Protein AF-A0A958HIM3-F1 (afdb_monomer_lite)

Foldseek 3Di:
DCQFQFFKKKKFFQVVVLVVQQVLCVPPVCNQWPADPVRQKIWGWDRWDWDWDPPVDTFIWIWIWTWMDGHPRPDTDTKIWTWTWWWWFDADPVRDTWIAIATDGTDDMPPPVCVVVCCQQRPCPHSVRVSRRVPTHPPVVVVQVLLCCLPPPPDPRDPLQKDKTKGKADWDWDKDFAWDWDDDPNFTDIDGDDIDIDTAHIIIMITMGTHPGDRAPPPRHDPHHPPPRIDMDGDQVSVQSVQQVVQVPQQQDADPQWHWNGKHWGDDSQAIWIWTWTDHPPDIKTKTWGFGWGFDDDPPIDTDTDIRIDIDD

Sequence (313 aa):
MNTGSSLQLFALDVDLLQGVVNFLHEVLPSFRTIEDPDGAYRLELEPPLVETRDGGNFRMGIHLRGQLFLDANPNAILFDAWVRLRPEVGTDDDGNPVGVLVFDAVEEVIPPIAEPVVAEAFGPDGTVASALDALKLDVFSALTESVHDQLFPGTPFDRDAFSVAFYLGRPASMARPVWQIRLDGDHYVPDLDLDVSYATVPALVASVALAGQEPVPPAAPSIVRPGTGLALMTTAQLFDLRFALEAATIPGTVLQGLTMDSFASSSTDYGFDITGEGHKTGATVSFSGSLVAQFRGGVGGQLIMRSTIDTDV

Radius of gyration: 26.03 Å; chains: 1; bounding box: 70×41×81 Å

Secondary structure (DSSP, 8-state):
---TT-SEEEEEEHHHHHHHHHHHHHH-HHHHEEE-TTSSEEEEEPPPEEEEEESSSEEEEEEEEEEEEETT---PEEEEEEEEEEEEEEE-TTS-EEEEEEEEEEEEEESGGGHHHHHHHHSTTSHHHHHHHT--B--HHHHHHHHHHHHSTTSPP-GGGEEEEEEEEBP-EEEEEEEEEEEETTEEEEEEEEEEEEEPPPEEEEEEEETTS--S-TT-B--PPTTT-EEEEE-HHHHHHHHHHHHTT-TT-EETTEEEEEEEEEEETTEEEEEEEEEETTEEEEEEEEEEEEEE-STT-EEEEEE--EEE-

pLDDT: mean 85.5, std 10.16, range [38.03, 96.56]

Structure (mmCIF, N/CA/C/O backbone):
data_AF-A0A958HIM3-F1
#
_entry.id   AF-A0A958HIM3-F1
#
loop_
_atom_site.group_PDB
_atom_site.id
_atom_site.type_symbol
_atom_site.label_atom_id
_atom_site.label_alt_id
_atom_site.label_comp_id
_atom_site.label_asym_id
_atom_site.label_entity_id
_atom_site.label_seq_id
_atom_site.pdbx_PDB_ins_code
_atom_site.Cartn_x
_atom_site.Cartn_y
_atom_site.Cartn_z
_atom_site.occupancy
_atom_site.B_iso_or_equiv
_atom_site.auth_seq_id
_atom_site.auth_comp_id
_atom_site.auth_asym_id
_atom_site.auth_atom_id
_atom_site.pdbx_PDB_model_num
ATOM 1 N N . MET A 1 1 ? -16.729 -2.212 1.988 1.00 56.22 1 MET A N 1
ATOM 2 C CA . MET A 1 1 ? -15.750 -2.975 1.178 1.00 56.22 1 MET A CA 1
ATOM 3 C C . MET A 1 1 ? -15.442 -4.253 1.942 1.00 56.22 1 MET A C 1
ATOM 5 O O . MET A 1 1 ? -15.305 -4.167 3.152 1.00 56.22 1 MET A O 1
ATOM 9 N N . ASN A 1 2 ? -15.424 -5.415 1.288 1.00 59.12 2 ASN A N 1
ATOM 10 C CA . ASN A 1 2 ? -15.094 -6.679 1.949 1.00 59.12 2 ASN A CA 1
ATOM 11 C C . ASN A 1 2 ? -13.564 -6.802 2.015 1.00 59.12 2 ASN A C 1
ATOM 13 O O . ASN A 1 2 ? -12.931 -6.912 0.968 1.00 59.12 2 ASN A O 1
ATOM 17 N N . THR A 1 3 ? -12.976 -6.734 3.210 1.00 66.12 3 THR A N 1
ATOM 18 C CA . THR A 1 3 ? -11.528 -6.925 3.409 1.00 66.12 3 THR A CA 1
ATOM 19 C C . THR A 1 3 ? -11.122 -8.399 3.338 1.00 66.12 3 THR A C 1
ATOM 21 O O . THR A 1 3 ? -9.938 -8.709 3.386 1.00 66.12 3 THR A O 1
ATOM 24 N N . GLY A 1 4 ? -12.080 -9.320 3.181 1.00 78.12 4 GLY A N 1
ATOM 25 C CA . GLY A 1 4 ? -11.815 -10.753 3.164 1.00 78.12 4 GLY A CA 1
ATOM 26 C C . GLY A 1 4 ? -11.216 -11.200 4.493 1.00 78.12 4 GLY A C 1
ATOM 27 O O . GLY A 1 4 ? -11.746 -10.877 5.554 1.00 78.12 4 GLY A O 1
ATOM 28 N N . SER A 1 5 ? -10.105 -11.931 4.423 1.00 87.00 5 SER A N 1
ATOM 29 C CA . SER A 1 5 ? -9.346 -12.374 5.596 1.00 87.00 5 SER A CA 1
ATOM 30 C C . SER A 1 5 ? -8.270 -11.382 6.048 1.00 87.00 5 SER A C 1
ATOM 32 O O . SER A 1 5 ? -7.625 -11.615 7.068 1.00 87.00 5 SER A O 1
ATOM 34 N N . SER A 1 6 ? -8.073 -10.271 5.330 1.00 91.44 6 SER A N 1
ATOM 35 C CA . SER A 1 6 ? -7.146 -9.225 5.756 1.00 91.44 6 SER A CA 1
ATOM 36 C C . SER A 1 6 ? -7.635 -8.575 7.043 1.00 91.44 6 SER A C 1
ATOM 38 O O . SER A 1 6 ? -8.738 -8.025 7.102 1.00 91.44 6 SER A O 1
ATOM 40 N N . LEU A 1 7 ? -6.775 -8.598 8.054 1.00 92.94 7 LEU A N 1
ATOM 41 C CA . LEU A 1 7 ? -6.998 -7.971 9.346 1.00 92.94 7 LEU A CA 1
ATOM 42 C C . LEU A 1 7 ? -6.622 -6.487 9.328 1.00 92.94 7 LEU A C 1
ATOM 44 O O . LEU A 1 7 ? -7.331 -5.665 9.912 1.00 92.94 7 LEU A O 1
ATOM 48 N N . GLN A 1 8 ? -5.537 -6.149 8.628 1.00 93.69 8 GLN A N 1
ATOM 49 C CA . GLN A 1 8 ? -5.031 -4.787 8.496 1.00 93.69 8 GLN A CA 1
ATOM 50 C C . GLN A 1 8 ? -4.428 -4.570 7.103 1.00 93.69 8 GLN A C 1
ATOM 52 O O . GLN A 1 8 ? -3.774 -5.455 6.553 1.00 93.69 8 GLN A O 1
ATOM 57 N N . LEU A 1 9 ? -4.660 -3.385 6.539 1.00 94.19 9 LEU A N 1
ATOM 58 C CA . LEU A 1 9 ? -4.163 -2.938 5.241 1.00 94.19 9 LEU A CA 1
ATOM 59 C C . LEU A 1 9 ? -3.513 -1.565 5.398 1.00 94.19 9 LEU A C 1
ATOM 61 O O . LEU A 1 9 ? -4.168 -0.626 5.848 1.00 94.19 9 LEU A O 1
ATOM 65 N N . PHE A 1 10 ? -2.268 -1.425 4.966 1.00 95.06 10 PHE A N 1
ATOM 66 C CA . PHE A 1 10 ? -1.614 -0.137 4.769 1.00 95.06 10 PHE A CA 1
ATOM 67 C C . PHE A 1 10 ? -1.422 0.098 3.280 1.00 95.06 10 PHE A C 1
ATOM 69 O O . PHE A 1 10 ? -0.967 -0.793 2.568 1.00 95.06 10 PHE A O 1
ATOM 76 N N . ALA A 1 11 ? -1.759 1.289 2.804 1.00 94.50 11 ALA A N 1
ATOM 77 C CA . ALA A 1 11 ? -1.651 1.620 1.400 1.00 94.50 11 ALA A CA 1
ATOM 78 C C . ALA A 1 11 ? -0.955 2.958 1.174 1.00 94.50 11 ALA A C 1
ATOM 80 O O . ALA A 1 11 ? -1.219 3.936 1.877 1.00 94.50 11 ALA A O 1
ATOM 81 N N . LEU A 1 12 ? -0.112 2.983 0.146 1.00 93.38 12 LEU A N 1
ATOM 82 C CA . LEU A 1 12 ? 0.642 4.134 -0.323 1.00 93.38 12 LEU A CA 1
ATOM 83 C C . LEU A 1 12 ? 0.210 4.468 -1.750 1.00 93.38 12 LEU A C 1
ATOM 85 O O . LEU A 1 12 ? 0.200 3.592 -2.610 1.00 93.38 12 LEU A O 1
ATOM 89 N N . ASP A 1 13 ? -0.130 5.725 -2.001 1.00 92.81 13 ASP A N 1
ATOM 90 C CA . ASP A 1 13 ? -0.412 6.241 -3.338 1.00 92.81 13 ASP A CA 1
ATOM 91 C C . ASP A 1 13 ? 0.781 5.989 -4.271 1.00 92.81 13 ASP A C 1
ATOM 93 O O . ASP A 1 13 ? 1.932 6.257 -3.912 1.00 92.81 13 ASP A O 1
ATOM 97 N N . VAL A 1 14 ? 0.507 5.475 -5.472 1.00 91.50 14 VAL A N 1
ATOM 98 C CA . VAL A 1 14 ? 1.540 5.231 -6.488 1.00 91.50 14 VAL A CA 1
ATOM 99 C C . VAL A 1 14 ? 2.238 6.534 -6.888 1.00 91.50 14 VAL A C 1
ATOM 101 O O . VAL A 1 14 ? 3.433 6.507 -7.179 1.00 91.50 14 VAL A O 1
ATOM 104 N N . ASP A 1 15 ? 1.565 7.683 -6.806 1.00 87.81 15 ASP A N 1
ATOM 105 C CA . ASP A 1 15 ? 2.171 8.983 -7.115 1.00 87.81 15 ASP A CA 1
ATOM 106 C C . ASP A 1 15 ? 3.328 9.335 -6.162 1.00 87.81 15 ASP A C 1
ATOM 108 O O . ASP A 1 15 ? 4.251 10.061 -6.533 1.00 87.81 15 ASP A O 1
ATOM 112 N N . LEU A 1 16 ? 3.349 8.787 -4.940 1.00 86.69 16 LEU A N 1
ATOM 113 C CA . LEU A 1 16 ? 4.487 8.976 -4.034 1.00 86.69 16 LEU A CA 1
ATOM 114 C C . LEU A 1 16 ? 5.735 8.226 -4.516 1.00 86.69 16 LEU A C 1
ATOM 116 O O . LEU A 1 16 ? 6.852 8.694 -4.285 1.00 86.69 16 LEU A O 1
ATOM 120 N N . LEU A 1 17 ? 5.568 7.119 -5.248 1.00 86.25 17 LEU A N 1
ATOM 121 C CA . LEU A 1 17 ? 6.687 6.411 -5.875 1.00 86.25 17 LEU A CA 1
ATOM 122 C C . LEU A 1 17 ? 7.331 7.242 -6.976 1.00 86.25 17 LEU A C 1
ATOM 124 O O . LEU A 1 17 ? 8.544 7.168 -7.140 1.00 86.25 17 LEU A O 1
ATOM 128 N N . GLN A 1 18 ? 6.559 8.064 -7.692 1.00 89.44 18 GLN A N 1
ATOM 129 C CA . GLN A 1 18 ? 7.123 8.981 -8.683 1.00 89.44 18 GLN A CA 1
ATOM 130 C C . GLN A 1 18 ? 8.167 9.904 -8.044 1.00 89.44 18 GLN A C 1
ATOM 132 O O . GLN A 1 18 ? 9.238 10.117 -8.611 1.00 89.44 18 GLN A O 1
ATOM 137 N N . GLY A 1 19 ? 7.879 10.424 -6.845 1.00 86.75 19 GLY A N 1
ATOM 138 C CA . GLY A 1 19 ? 8.819 11.252 -6.090 1.00 86.75 19 GLY A CA 1
ATOM 139 C C . GLY A 1 19 ? 10.102 10.500 -5.728 1.00 86.75 19 GLY A C 1
ATOM 140 O O . GLY A 1 19 ? 11.195 11.043 -5.873 1.00 86.75 19 GLY A O 1
ATOM 141 N N . VAL A 1 20 ? 9.975 9.236 -5.319 1.00 86.56 20 VAL A N 1
ATOM 142 C CA . VAL A 1 20 ? 11.115 8.373 -4.981 1.00 86.56 20 VAL A CA 1
ATOM 143 C C . VAL A 1 20 ? 11.958 8.042 -6.212 1.00 86.56 20 VAL A C 1
ATOM 145 O O . VAL A 1 20 ? 13.175 8.189 -6.167 1.00 86.56 20 VAL A O 1
ATOM 148 N N . VAL A 1 21 ? 11.335 7.642 -7.321 1.00 87.38 21 VAL A N 1
ATOM 149 C CA . VAL A 1 21 ? 12.033 7.322 -8.576 1.00 87.38 21 VAL A CA 1
ATOM 150 C C . VAL A 1 21 ? 12.764 8.548 -9.124 1.00 87.38 21 VAL A C 1
ATOM 152 O O . VAL A 1 21 ? 13.923 8.434 -9.518 1.00 87.38 21 VAL A O 1
ATOM 155 N N . ASN A 1 22 ? 12.138 9.729 -9.074 1.00 88.81 22 ASN A N 1
ATOM 156 C CA . ASN A 1 22 ? 12.790 10.984 -9.453 1.00 88.81 22 ASN A CA 1
ATOM 157 C C . ASN A 1 22 ? 14.003 11.279 -8.569 1.00 88.81 22 ASN A C 1
ATOM 159 O O . ASN A 1 22 ? 15.069 11.605 -9.083 1.00 88.81 22 ASN A O 1
ATOM 163 N N . PHE A 1 23 ? 13.865 11.120 -7.250 1.00 88.25 23 PHE A N 1
ATOM 164 C CA . PHE A 1 23 ? 14.985 11.295 -6.333 1.00 88.25 23 PHE A CA 1
ATOM 165 C C . PHE A 1 23 ? 16.125 10.324 -6.661 1.00 88.25 23 PHE A C 1
ATOM 167 O O . PHE A 1 23 ? 17.257 10.763 -6.836 1.00 88.25 23 PHE A O 1
ATOM 174 N N . LEU A 1 24 ? 15.837 9.027 -6.825 1.00 85.88 24 LEU A N 1
ATOM 175 C CA . LEU A 1 24 ? 16.840 8.024 -7.198 1.00 85.88 24 LEU A CA 1
ATOM 176 C C . LEU A 1 24 ? 17.554 8.393 -8.504 1.00 85.88 24 LEU A C 1
ATOM 178 O O . LEU A 1 24 ? 18.775 8.277 -8.575 1.00 85.88 24 LEU A O 1
ATOM 182 N N . HIS A 1 25 ? 16.825 8.884 -9.510 1.00 88.12 25 HIS A N 1
ATOM 183 C CA . HIS A 1 25 ? 17.411 9.352 -10.772 1.00 88.12 25 HIS A CA 1
ATOM 184 C C . HIS A 1 25 ? 18.353 10.543 -10.558 1.00 88.12 25 HIS A C 1
ATOM 186 O O . HIS A 1 25 ? 19.425 10.610 -11.154 1.00 88.12 25 HIS A O 1
ATOM 192 N N . GLU A 1 26 ? 18.025 11.459 -9.651 1.00 89.44 26 GLU A N 1
ATOM 193 C CA . GLU A 1 26 ? 18.880 12.606 -9.344 1.00 89.44 26 GLU A CA 1
ATOM 194 C C . GLU A 1 26 ? 20.174 12.222 -8.607 1.00 89.44 26 GLU A C 1
ATOM 196 O O . GLU A 1 26 ? 21.250 12.732 -8.957 1.00 89.44 26 GLU A O 1
ATOM 201 N N . VAL A 1 27 ? 20.089 11.342 -7.601 1.00 88.38 27 VAL A N 1
ATOM 202 C CA . VAL A 1 27 ? 21.234 10.984 -6.740 1.00 88.38 27 VAL A CA 1
ATOM 203 C C . VAL A 1 27 ? 22.076 9.812 -7.238 1.00 88.38 27 VAL A C 1
ATOM 205 O O . VAL A 1 27 ? 23.240 9.740 -6.847 1.00 88.38 27 VAL A O 1
ATOM 208 N N . LEU A 1 28 ? 21.559 8.924 -8.095 1.00 85.19 28 LEU A N 1
ATOM 209 C CA . LEU A 1 28 ? 22.300 7.764 -8.607 1.00 85.19 28 LEU A CA 1
ATOM 210 C C . LEU A 1 28 ? 22.738 7.991 -10.063 1.00 85.19 28 LEU A C 1
ATOM 212 O O . LEU A 1 28 ? 21.933 7.830 -10.981 1.00 85.19 28 LEU A O 1
ATOM 216 N N . PRO A 1 29 ? 24.022 8.312 -10.332 1.00 86.19 29 PRO A N 1
ATOM 217 C CA . PRO A 1 29 ? 24.512 8.476 -11.701 1.00 86.19 29 PRO A CA 1
ATOM 218 C C . PRO A 1 29 ? 24.291 7.235 -12.569 1.00 86.19 29 PRO A C 1
ATOM 220 O O . PRO A 1 29 ? 23.938 7.379 -13.734 1.00 86.19 29 PRO A O 1
ATOM 223 N N . SER A 1 30 ? 24.417 6.043 -11.981 1.00 82.75 30 SER A N 1
ATOM 224 C CA . SER A 1 30 ? 24.167 4.755 -12.636 1.00 82.75 30 SER A CA 1
ATOM 225 C C . SER A 1 30 ? 22.712 4.550 -13.057 1.00 82.75 30 SER A C 1
ATOM 227 O O . SER A 1 30 ? 22.441 3.677 -13.871 1.00 82.75 30 SER A O 1
ATOM 229 N N . PHE A 1 31 ? 21.775 5.347 -12.534 1.00 84.50 31 PHE A N 1
ATOM 230 C CA . PHE A 1 31 ? 20.380 5.331 -12.966 1.00 84.50 31 PHE A CA 1
ATOM 231 C C . PHE A 1 31 ? 20.083 6.370 -14.059 1.00 84.50 31 PHE A C 1
ATOM 233 O O . PHE A 1 31 ? 19.063 6.285 -14.731 1.00 84.50 31 PHE A O 1
ATOM 240 N N . ARG A 1 32 ? 20.984 7.337 -14.282 1.00 89.62 32 ARG A N 1
ATOM 241 C CA . ARG A 1 32 ? 20.894 8.297 -15.399 1.00 89.62 32 ARG A CA 1
ATOM 242 C C . ARG A 1 32 ? 21.643 7.825 -16.626 1.00 89.62 32 ARG A C 1
ATOM 244 O O . ARG A 1 32 ? 21.189 8.041 -17.742 1.00 89.62 32 ARG A O 1
ATOM 251 N N . THR A 1 33 ? 22.807 7.231 -16.409 1.00 90.75 33 THR A N 1
ATOM 252 C CA . THR A 1 33 ? 23.689 6.774 -17.471 1.00 90.75 33 THR A CA 1
ATOM 253 C C . THR A 1 33 ? 24.083 5.338 -17.181 1.00 90.75 33 THR A C 1
ATOM 255 O O . THR A 1 33 ? 24.777 5.068 -16.202 1.00 90.75 33 THR A O 1
ATOM 258 N N . ILE A 1 34 ? 23.608 4.426 -18.026 1.00 89.81 34 ILE A N 1
ATOM 259 C CA . ILE A 1 34 ? 23.892 2.995 -17.938 1.00 89.81 34 ILE A CA 1
ATOM 260 C C . ILE A 1 34 ? 24.847 2.674 -19.076 1.00 89.81 34 ILE A C 1
ATOM 262 O O . ILE A 1 34 ? 24.494 2.823 -20.243 1.00 89.81 34 ILE A O 1
ATOM 266 N N . GLU A 1 35 ? 26.063 2.279 -18.729 1.00 88.69 35 GLU A N 1
ATOM 267 C CA . GLU A 1 35 ? 27.093 1.889 -19.686 1.00 88.69 35 GLU A CA 1
ATOM 268 C C . GLU A 1 35 ? 27.329 0.390 -19.576 1.00 88.69 35 GLU A C 1
ATOM 270 O O . GLU A 1 35 ? 27.484 -0.143 -18.475 1.00 88.69 35 GLU A O 1
ATOM 275 N N . ASP A 1 36 ? 27.361 -0.271 -20.727 1.00 86.56 36 ASP A N 1
ATOM 276 C CA . ASP A 1 36 ? 27.832 -1.643 -20.827 1.00 86.56 36 ASP A CA 1
ATOM 277 C C . ASP A 1 36 ? 29.333 -1.707 -20.485 1.00 86.56 36 ASP A C 1
ATOM 279 O O . ASP A 1 36 ? 30.108 -0.908 -21.027 1.00 86.56 36 ASP A O 1
ATOM 283 N N . PRO A 1 37 ? 29.784 -2.642 -19.627 1.00 81.38 37 PRO A N 1
ATOM 284 C CA . PRO A 1 37 ? 31.200 -2.791 -19.296 1.00 81.38 37 PRO A CA 1
ATOM 285 C C . PRO A 1 37 ? 32.106 -3.031 -20.510 1.00 81.38 37 PRO A C 1
ATOM 287 O O . PRO A 1 37 ? 33.261 -2.597 -20.496 1.00 81.38 37 PRO A O 1
ATOM 290 N N . ASP A 1 38 ? 31.593 -3.690 -21.553 1.00 84.12 38 ASP A N 1
ATOM 291 C CA . ASP A 1 38 ? 32.328 -3.974 -22.789 1.00 84.12 38 ASP A CA 1
ATOM 292 C C . ASP A 1 38 ? 32.232 -2.822 -23.815 1.00 84.12 38 ASP A C 1
ATOM 294 O O . ASP A 1 38 ? 32.890 -2.850 -24.861 1.00 84.12 38 ASP A O 1
ATOM 298 N N . GLY A 1 39 ? 31.475 -1.764 -23.499 1.00 83.12 39 GLY A N 1
ATOM 299 C CA . GLY A 1 39 ? 31.292 -0.579 -24.333 1.00 83.12 39 GLY A CA 1
ATOM 300 C C . GLY A 1 39 ? 30.364 -0.788 -25.533 1.00 83.12 39 GLY A C 1
ATOM 301 O O . GLY A 1 39 ? 30.402 0.018 -26.466 1.00 83.12 39 GLY A O 1
ATOM 302 N N . ALA A 1 40 ? 29.546 -1.846 -25.537 1.00 88.00 40 ALA A N 1
ATOM 303 C CA . ALA A 1 40 ? 28.606 -2.141 -26.617 1.00 88.00 40 ALA A CA 1
ATOM 304 C C . ALA A 1 40 ? 27.437 -1.145 -26.672 1.00 88.00 40 ALA A C 1
ATOM 306 O O . ALA A 1 40 ? 26.899 -0.866 -27.748 1.00 88.00 40 ALA A O 1
ATOM 307 N N . TYR A 1 41 ? 27.041 -0.578 -25.531 1.00 91.06 41 TYR A N 1
ATOM 308 C CA . TYR A 1 41 ? 26.009 0.450 -25.482 1.00 91.06 41 TYR A CA 1
ATOM 309 C C . TYR A 1 41 ? 26.194 1.441 -24.334 1.00 91.06 41 TYR A C 1
ATOM 311 O O . TYR A 1 41 ? 26.827 1.165 -23.314 1.00 91.06 41 TYR A O 1
ATOM 319 N N . ARG A 1 42 ? 25.551 2.599 -24.495 1.00 92.19 42 ARG A N 1
ATOM 320 C CA . ARG A 1 42 ? 25.260 3.543 -23.416 1.00 92.19 42 ARG A CA 1
ATOM 321 C C . ARG A 1 42 ? 23.810 3.997 -23.507 1.00 92.19 42 ARG A C 1
ATOM 323 O O . ARG A 1 42 ? 23.372 4.458 -24.560 1.00 92.19 42 ARG A O 1
ATOM 330 N N . LEU A 1 43 ? 23.084 3.905 -22.401 1.00 92.00 43 LEU A N 1
ATOM 331 C CA . LEU A 1 43 ? 21.770 4.511 -22.223 1.00 92.00 43 LEU A CA 1
ATOM 332 C C . LEU A 1 43 ? 21.909 5.788 -21.405 1.00 92.00 43 LEU A C 1
ATOM 334 O O . LEU A 1 43 ? 22.469 5.768 -20.314 1.00 92.00 43 LEU A O 1
ATOM 338 N N . GLU A 1 44 ? 21.348 6.879 -21.904 1.00 93.69 44 GLU A N 1
ATOM 339 C CA . GLU A 1 44 ? 21.137 8.109 -21.147 1.00 93.69 44 GLU A CA 1
ATOM 340 C C . GLU A 1 44 ? 19.636 8.306 -20.944 1.00 93.69 44 GLU A C 1
ATOM 342 O O . GLU A 1 44 ? 18.901 8.530 -21.906 1.00 93.69 44 GLU A O 1
ATOM 347 N N . LEU A 1 45 ? 19.181 8.182 -19.697 1.00 92.19 45 LEU A N 1
ATOM 348 C CA . LEU A 1 45 ? 17.773 8.189 -19.316 1.00 92.19 45 LEU A CA 1
ATOM 349 C C . LEU A 1 45 ? 17.306 9.587 -18.904 1.00 92.19 45 LEU A C 1
ATOM 351 O O . LEU A 1 45 ? 17.912 10.245 -18.053 1.00 92.19 45 LEU A O 1
ATOM 355 N N . GLU A 1 46 ? 16.168 10.006 -19.445 1.00 93.38 46 GLU A N 1
ATOM 356 C CA . GLU A 1 46 ? 15.343 11.066 -18.867 1.00 93.38 46 GLU A CA 1
ATOM 357 C C . GLU A 1 46 ? 14.733 10.600 -17.527 1.00 93.38 46 GLU A C 1
ATOM 359 O O . GLU A 1 46 ? 14.724 9.395 -17.250 1.00 93.38 46 GLU A O 1
ATOM 364 N N . PRO A 1 47 ? 14.223 11.519 -16.680 1.00 90.62 47 PRO A N 1
ATOM 365 C CA . PRO A 1 47 ? 13.521 11.147 -15.455 1.00 90.62 47 PRO A CA 1
ATOM 366 C C . PRO A 1 47 ? 12.394 10.134 -15.734 1.00 90.62 47 PRO A C 1
ATOM 368 O O . PRO A 1 47 ? 11.478 10.452 -16.501 1.00 90.62 47 PRO A O 1
ATOM 371 N N . PRO A 1 48 ? 12.444 8.926 -15.144 1.00 90.25 48 PRO A N 1
ATOM 372 C CA . PRO A 1 48 ? 11.448 7.896 -15.407 1.00 90.25 48 PRO A CA 1
ATOM 373 C C . PRO A 1 48 ? 10.075 8.264 -14.844 1.00 90.25 48 PRO A C 1
ATOM 375 O O . PRO A 1 48 ? 9.982 8.882 -13.783 1.00 90.25 48 PRO A O 1
ATOM 378 N N . LEU A 1 49 ? 9.001 7.833 -15.507 1.00 92.38 49 LEU A N 1
ATOM 379 C CA . LEU A 1 49 ? 7.631 8.064 -15.040 1.00 92.38 49 LEU A CA 1
ATOM 380 C C . LEU A 1 49 ? 7.002 6.769 -14.529 1.00 92.38 49 LEU A C 1
ATOM 382 O O . LEU A 1 49 ? 6.992 5.763 -15.228 1.00 92.38 49 LEU A O 1
ATOM 386 N N . VAL A 1 50 ? 6.460 6.784 -13.317 1.00 91.94 50 VAL A N 1
ATOM 387 C CA . VAL A 1 50 ? 5.672 5.679 -12.775 1.00 91.94 50 VAL A CA 1
ATOM 388 C C . VAL A 1 50 ? 4.255 5.799 -13.318 1.00 91.94 50 VAL A C 1
ATOM 390 O O . VAL A 1 50 ? 3.596 6.822 -13.155 1.00 91.94 50 VAL A O 1
ATOM 393 N N . GLU A 1 51 ? 3.770 4.741 -13.955 1.00 92.69 51 GLU A N 1
ATOM 394 C CA . GLU A 1 51 ? 2.451 4.728 -14.576 1.00 92.69 51 GLU A CA 1
ATOM 395 C C . GLU A 1 51 ? 1.663 3.483 -14.186 1.00 92.69 51 GLU A C 1
ATOM 397 O O . GLU A 1 51 ? 2.217 2.411 -13.925 1.00 92.69 51 GLU A O 1
ATOM 402 N N . THR A 1 52 ? 0.337 3.607 -14.224 1.00 93.19 52 THR A N 1
ATOM 403 C CA . THR A 1 52 ? -0.571 2.461 -14.163 1.00 93.19 52 THR A CA 1
ATOM 404 C C . THR A 1 52 ? -1.336 2.330 -15.472 1.00 93.19 52 THR A C 1
ATOM 406 O O . THR A 1 52 ? -1.727 3.322 -16.085 1.00 93.19 52 THR A O 1
ATOM 409 N N . ARG A 1 53 ? -1.532 1.092 -15.930 1.00 92.62 53 ARG A N 1
ATOM 410 C CA . ARG A 1 53 ? -2.256 0.773 -17.167 1.00 92.62 53 ARG A CA 1
ATOM 411 C C . ARG A 1 53 ? -3.411 -0.174 -16.850 1.00 92.62 53 ARG A C 1
ATOM 413 O O . ARG A 1 53 ? -3.226 -1.197 -16.191 1.00 92.62 53 ARG A O 1
ATOM 420 N N . ASP A 1 54 ? -4.594 0.141 -17.373 1.00 82.81 54 ASP A N 1
ATOM 421 C CA . ASP A 1 54 ? -5.806 -0.676 -17.247 1.00 82.81 54 ASP A CA 1
ATOM 422 C C . ASP A 1 54 ? -6.156 -1.313 -18.602 1.00 82.81 54 ASP A C 1
ATOM 424 O O . ASP A 1 54 ? -6.958 -0.806 -19.380 1.00 82.81 54 ASP A O 1
ATOM 428 N N . GLY A 1 55 ? -5.448 -2.394 -18.944 1.00 61.19 55 GLY A N 1
ATOM 429 C CA . GLY A 1 55 ? -5.597 -3.117 -20.218 1.00 61.19 55 GLY A CA 1
ATOM 430 C C . GLY A 1 55 ? -6.271 -4.480 -20.061 1.00 61.19 55 GLY A C 1
ATOM 431 O O . GLY A 1 55 ? -5.845 -5.437 -20.699 1.00 61.19 55 GLY A O 1
ATOM 432 N N . GLY A 1 56 ? -7.228 -4.609 -19.135 1.00 71.00 56 GLY A N 1
ATOM 433 C CA . GLY A 1 56 ? -7.847 -5.885 -18.734 1.00 71.00 56 GLY A CA 1
ATOM 434 C C . GLY A 1 56 ? -7.180 -6.539 -17.516 1.00 71.00 56 GLY A C 1
ATOM 435 O O . GLY A 1 56 ? -7.846 -7.219 -16.740 1.00 71.00 56 GLY A O 1
ATOM 436 N N . ASN A 1 57 ? -5.897 -6.246 -17.291 1.00 83.19 57 ASN A N 1
ATOM 437 C CA . ASN A 1 57 ? -5.201 -6.461 -16.026 1.00 83.19 57 ASN A CA 1
ATOM 438 C C . ASN A 1 57 ? -4.582 -5.142 -15.569 1.00 83.19 57 ASN A C 1
ATOM 440 O O . ASN A 1 57 ? -3.722 -4.585 -16.261 1.00 83.19 57 ASN A O 1
ATOM 444 N N . PHE A 1 58 ? -5.032 -4.667 -14.407 1.00 90.44 58 PHE A N 1
ATOM 445 C CA . PHE A 1 58 ? -4.467 -3.492 -13.761 1.00 90.44 58 PHE A CA 1
ATOM 446 C C . PHE A 1 58 ? -3.029 -3.789 -13.349 1.00 90.44 58 PHE A C 1
ATOM 448 O O . PHE A 1 58 ? -2.774 -4.762 -12.635 1.00 90.44 58 PHE A O 1
ATOM 455 N N . ARG A 1 59 ? -2.102 -2.979 -13.845 1.00 93.38 59 ARG A N 1
ATOM 456 C CA . ARG A 1 59 ? -0.663 -3.175 -13.679 1.00 93.38 59 ARG A CA 1
ATOM 457 C C . ARG A 1 59 ? 0.041 -1.836 -13.596 1.00 93.38 59 ARG A C 1
ATOM 459 O O . ARG A 1 59 ? -0.490 -0.825 -14.056 1.00 93.38 59 ARG A O 1
ATOM 466 N N . MET A 1 60 ? 1.232 -1.857 -13.024 1.00 93.94 60 MET A N 1
ATOM 467 C CA . MET A 1 60 ? 2.092 -0.692 -12.912 1.00 93.94 60 MET A CA 1
ATOM 468 C C . MET A 1 60 ? 3.412 -0.944 -13.621 1.00 93.94 60 MET A C 1
ATOM 470 O O . MET A 1 60 ? 3.801 -2.090 -13.856 1.00 93.94 60 MET A O 1
ATOM 474 N N . GLY A 1 61 ? 4.098 0.133 -13.946 1.00 92.62 61 GLY A N 1
ATOM 475 C CA . GLY A 1 61 ? 5.402 0.067 -14.566 1.00 92.62 61 GLY A CA 1
ATOM 476 C C . GLY A 1 61 ? 6.088 1.414 -14.560 1.00 92.62 61 GLY A C 1
ATOM 477 O O . GLY A 1 61 ? 5.547 2.404 -14.063 1.00 92.62 61 GLY A O 1
ATOM 478 N N . ILE A 1 62 ? 7.287 1.420 -15.120 1.00 91.44 62 ILE A N 1
ATOM 479 C CA . ILE A 1 62 ? 8.071 2.618 -15.355 1.00 91.44 62 ILE A CA 1
ATOM 480 C C . ILE A 1 62 ? 8.126 2.860 -16.860 1.00 91.44 62 ILE A C 1
ATOM 482 O O . ILE A 1 62 ? 8.527 1.992 -17.638 1.00 91.44 62 ILE A O 1
ATOM 486 N N . HIS A 1 63 ? 7.727 4.060 -17.256 1.00 93.31 63 HIS A N 1
ATOM 487 C CA . HIS A 1 63 ? 7.933 4.612 -18.579 1.00 93.31 63 HIS A CA 1
ATOM 488 C C . HIS A 1 63 ? 9.301 5.287 -18.636 1.00 93.31 63 HIS A C 1
ATOM 490 O O . HIS A 1 63 ? 9.624 6.173 -17.842 1.00 93.31 63 HIS A O 1
ATOM 496 N N . LEU A 1 64 ? 10.106 4.840 -19.585 1.00 90.88 64 LEU A N 1
ATOM 497 C CA . LEU A 1 64 ? 11.486 5.222 -19.793 1.00 90.88 64 LEU A CA 1
ATOM 498 C C . LEU A 1 64 ? 11.618 5.916 -21.132 1.00 90.88 64 LEU A C 1
ATOM 500 O O . LEU A 1 64 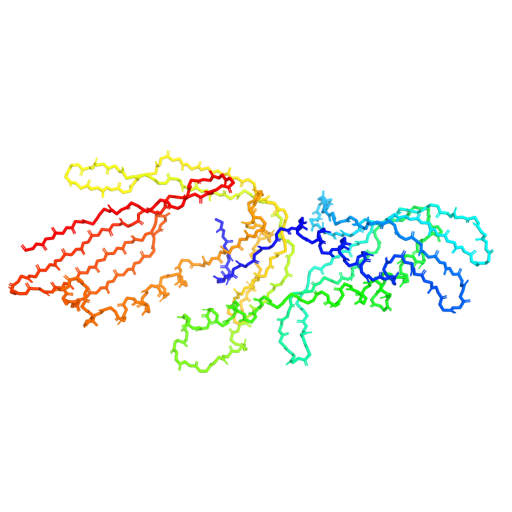? 11.115 5.436 -22.148 1.00 90.88 64 LEU A O 1
ATOM 504 N N . ARG A 1 65 ? 12.348 7.022 -21.134 1.00 94.12 65 ARG A N 1
ATOM 505 C CA . ARG A 1 65 ? 12.711 7.748 -22.343 1.00 94.12 65 ARG A CA 1
ATOM 506 C C . ARG A 1 65 ? 14.163 8.139 -22.268 1.00 94.12 65 ARG A C 1
ATOM 508 O O . ARG A 1 65 ? 14.702 8.324 -21.177 1.00 94.12 65 ARG A O 1
ATOM 515 N N . GLY A 1 66 ? 14.798 8.260 -23.421 1.00 94.75 66 GLY A N 1
ATOM 516 C CA . GLY A 1 66 ? 16.193 8.644 -23.435 1.00 94.75 66 GLY A CA 1
ATOM 517 C C . GLY A 1 66 ? 16.876 8.467 -24.771 1.00 94.75 66 GLY A C 1
ATOM 518 O O . GLY A 1 66 ? 16.251 8.384 -25.831 1.00 94.75 66 GLY A O 1
ATOM 519 N N . GLN A 1 67 ? 18.197 8.425 -24.687 1.00 95.62 67 GLN A N 1
ATOM 520 C CA . GLN A 1 67 ? 19.104 8.279 -25.810 1.00 95.62 67 GLN A CA 1
ATOM 521 C C . GLN A 1 67 ? 19.891 6.982 -25.660 1.00 95.62 67 GLN A C 1
ATOM 523 O O . GLN A 1 67 ? 20.505 6.729 -24.627 1.00 95.62 67 GLN A O 1
ATOM 528 N N . LEU A 1 68 ? 19.873 6.171 -26.710 1.00 94.62 68 LEU A N 1
ATOM 529 C CA . LEU A 1 68 ? 20.680 4.972 -26.858 1.00 94.62 68 LEU A CA 1
ATOM 530 C C . LEU A 1 68 ? 21.847 5.268 -27.800 1.00 94.62 68 LEU A C 1
ATOM 532 O O . LEU A 1 68 ? 21.648 5.681 -28.944 1.00 94.62 68 LEU A O 1
ATOM 536 N N . PHE A 1 69 ? 23.057 4.997 -27.334 1.00 94.50 69 PHE A N 1
ATOM 537 C CA . PHE A 1 69 ? 24.276 4.984 -28.129 1.00 94.50 69 PHE A CA 1
ATOM 538 C C . PHE A 1 69 ? 24.721 3.531 -28.280 1.00 94.50 69 PHE A C 1
ATOM 540 O O . PHE A 1 69 ? 24.757 2.798 -27.294 1.00 94.50 69 PHE A O 1
ATOM 547 N N . LEU A 1 70 ? 25.030 3.118 -29.508 1.00 91.00 70 LEU A N 1
ATOM 548 C CA . LEU A 1 70 ? 25.506 1.770 -29.822 1.00 91.00 70 LEU A CA 1
ATOM 549 C C . LEU A 1 70 ? 26.961 1.845 -30.276 1.00 91.00 70 LEU A C 1
ATOM 551 O O . LEU A 1 70 ? 27.290 2.637 -31.165 1.00 91.00 70 LEU A O 1
ATOM 555 N N . ASP A 1 71 ? 27.812 1.010 -29.691 1.00 86.94 71 ASP A N 1
ATOM 556 C CA . ASP A 1 71 ? 29.254 0.984 -29.924 1.00 86.94 71 ASP A CA 1
ATOM 557 C C . ASP A 1 71 ? 29.887 2.393 -29.802 1.00 86.94 71 ASP A C 1
ATOM 559 O O . ASP A 1 71 ? 29.478 3.243 -29.011 1.00 86.94 71 ASP A O 1
ATOM 563 N N . ALA A 1 72 ? 30.878 2.691 -30.646 1.00 76.94 72 ALA A N 1
ATOM 564 C CA . ALA A 1 72 ? 31.493 4.011 -30.761 1.00 76.94 72 ALA A CA 1
ATOM 565 C C . ALA A 1 72 ? 30.665 5.018 -31.594 1.00 76.94 72 ALA A C 1
ATOM 567 O O . ALA A 1 72 ? 31.206 6.045 -32.019 1.00 76.94 72 ALA A O 1
ATOM 568 N N . ASN A 1 73 ? 29.390 4.737 -31.901 1.00 80.69 73 ASN A N 1
ATOM 569 C CA . ASN A 1 73 ? 28.570 5.633 -32.714 1.00 80.69 73 ASN A CA 1
ATOM 570 C C . ASN A 1 73 ? 28.151 6.869 -31.898 1.00 80.69 73 ASN A C 1
ATOM 572 O O . ASN A 1 73 ? 27.431 6.734 -30.909 1.00 80.69 73 ASN A O 1
ATOM 576 N N . PRO A 1 74 ? 28.526 8.092 -32.320 1.00 79.00 74 PRO A N 1
ATOM 577 C CA . PRO A 1 74 ? 28.145 9.304 -31.601 1.00 79.00 74 PRO A CA 1
ATOM 578 C C . PRO A 1 74 ? 26.673 9.692 -31.807 1.00 79.00 74 PRO A C 1
ATOM 580 O O . PRO A 1 74 ? 26.186 10.599 -31.136 1.00 79.00 74 PRO A O 1
ATOM 583 N N . ASN A 1 75 ? 25.967 9.065 -32.756 1.00 89.94 75 ASN A N 1
ATOM 584 C CA . ASN A 1 75 ? 24.576 9.393 -33.045 1.00 89.94 75 ASN A CA 1
ATOM 585 C C . ASN A 1 75 ? 23.636 8.656 -32.089 1.00 89.94 75 ASN A C 1
ATOM 587 O O . ASN A 1 75 ? 23.481 7.438 -32.181 1.00 89.94 75 ASN A O 1
ATOM 591 N N . ALA A 1 76 ? 22.965 9.424 -31.235 1.00 93.44 76 ALA A N 1
ATOM 592 C CA . ALA A 1 76 ? 21.917 8.931 -30.357 1.00 93.44 76 ALA A CA 1
ATOM 593 C C . ALA A 1 76 ? 20.693 8.434 -31.141 1.00 93.44 76 ALA A C 1
ATOM 595 O O . ALA A 1 76 ? 20.188 9.107 -32.046 1.00 93.44 76 ALA A O 1
ATOM 596 N N . ILE A 1 77 ? 20.170 7.285 -30.727 1.00 94.00 77 ILE A N 1
ATOM 597 C CA . ILE A 1 77 ? 18.846 6.789 -31.091 1.00 94.00 77 ILE A CA 1
ATOM 598 C C . ILE A 1 77 ? 17.910 7.145 -29.940 1.00 94.00 77 ILE A C 1
ATOM 600 O O . ILE A 1 77 ? 18.100 6.675 -28.821 1.00 94.00 77 ILE A O 1
ATOM 604 N N . LEU A 1 78 ? 16.900 7.975 -30.198 1.00 95.56 78 LEU A N 1
ATOM 605 C CA . LEU A 1 78 ? 15.854 8.207 -29.204 1.00 95.56 78 LEU A CA 1
ATOM 606 C C . LEU A 1 78 ? 15.064 6.922 -29.003 1.00 95.56 78 LEU A C 1
ATOM 608 O O . LEU A 1 78 ? 14.669 6.293 -29.988 1.00 95.56 78 LEU A O 1
ATOM 612 N N . PHE A 1 79 ? 14.821 6.568 -27.747 1.00 95.00 79 PHE A N 1
ATOM 613 C CA . PHE A 1 79 ? 13.981 5.433 -27.413 1.00 95.00 79 PHE A CA 1
ATOM 614 C C . PHE A 1 79 ? 12.928 5.788 -26.364 1.00 95.00 79 PHE A C 1
ATOM 616 O O . PHE A 1 79 ? 13.087 6.720 -25.572 1.00 95.00 79 PHE A O 1
ATOM 623 N N . ASP A 1 80 ? 11.850 5.021 -26.395 1.00 95.69 80 ASP A N 1
ATOM 624 C CA . ASP A 1 80 ? 10.718 5.056 -25.487 1.00 95.69 80 ASP A CA 1
ATOM 625 C C . ASP A 1 80 ? 10.393 3.600 -25.127 1.00 95.69 80 ASP A C 1
ATOM 627 O O . ASP A 1 80 ? 10.279 2.751 -26.016 1.00 95.69 80 ASP A O 1
ATOM 631 N N . ALA A 1 81 ? 10.341 3.285 -23.836 1.00 94.19 81 ALA A N 1
ATOM 632 C CA . ALA A 1 81 ? 10.102 1.935 -23.354 1.00 94.19 81 ALA A CA 1
ATOM 633 C C . ALA A 1 81 ? 9.195 1.919 -22.127 1.00 94.19 81 ALA A C 1
ATOM 635 O O . ALA A 1 81 ? 9.314 2.765 -21.244 1.00 94.19 81 ALA A O 1
ATOM 636 N N . TRP A 1 82 ? 8.332 0.913 -22.024 1.00 93.81 82 TRP A N 1
ATOM 637 C CA . TRP A 1 82 ? 7.521 0.676 -20.838 1.00 93.81 82 TRP A CA 1
ATOM 638 C C . TRP A 1 82 ? 7.870 -0.667 -20.210 1.00 93.81 82 TRP A C 1
ATOM 640 O O . TRP A 1 82 ? 7.720 -1.730 -20.823 1.00 93.81 82 TRP A O 1
ATOM 650 N N . VAL A 1 83 ? 8.327 -0.603 -18.964 1.00 91.19 83 VAL A N 1
ATOM 651 C CA . VAL A 1 83 ? 8.771 -1.756 -18.189 1.00 91.19 83 VAL A CA 1
ATOM 652 C C . VAL A 1 83 ? 7.782 -2.014 -17.070 1.00 91.19 83 VAL A C 1
ATOM 654 O O . VAL A 1 83 ? 7.542 -1.158 -16.221 1.00 91.19 83 VAL A O 1
ATOM 657 N N . ARG A 1 84 ? 7.212 -3.214 -17.053 1.00 92.56 84 ARG A N 1
ATOM 658 C CA . ARG A 1 84 ? 6.282 -3.649 -16.023 1.00 92.56 84 ARG A CA 1
ATOM 659 C C . ARG A 1 84 ? 7.011 -3.924 -14.718 1.00 92.56 84 ARG A C 1
ATOM 661 O O . ARG A 1 84 ? 8.003 -4.653 -14.694 1.00 92.56 84 ARG A O 1
ATOM 668 N N . LEU A 1 85 ? 6.432 -3.419 -13.635 1.00 91.25 85 LEU A N 1
ATOM 669 C CA . LEU A 1 85 ? 6.828 -3.742 -12.273 1.00 91.25 85 LEU A CA 1
ATOM 670 C C . LEU A 1 85 ? 5.729 -4.531 -11.571 1.00 91.25 85 LEU A C 1
ATOM 672 O O . LEU A 1 85 ? 4.532 -4.337 -11.817 1.00 91.25 85 LEU A O 1
ATOM 676 N N . ARG A 1 86 ? 6.141 -5.401 -10.655 1.00 91.69 86 ARG A N 1
ATOM 677 C CA . ARG A 1 86 ? 5.237 -6.184 -9.823 1.00 91.69 86 ARG A CA 1
ATOM 678 C C . ARG A 1 86 ? 5.582 -5.983 -8.348 1.00 91.69 86 ARG A C 1
ATOM 680 O O . ARG A 1 86 ? 6.727 -6.192 -7.965 1.00 91.69 86 ARG A O 1
ATOM 687 N N . PRO A 1 87 ? 4.615 -5.577 -7.514 1.00 93.25 87 PRO A N 1
ATOM 688 C CA . PRO A 1 87 ? 4.798 -5.600 -6.072 1.00 93.25 87 PRO A CA 1
ATOM 689 C C . PRO A 1 87 ? 4.914 -7.044 -5.585 1.00 93.25 87 PRO A C 1
ATOM 691 O O . PRO A 1 87 ? 4.128 -7.899 -6.003 1.00 93.25 87 PRO A O 1
ATOM 694 N N . GLU A 1 88 ? 5.876 -7.299 -4.708 1.00 93.56 88 GLU A N 1
ATOM 695 C CA . GLU A 1 88 ? 6.085 -8.595 -4.062 1.00 93.56 88 GLU A CA 1
ATOM 696 C C . GLU A 1 88 ? 6.503 -8.422 -2.598 1.00 93.56 88 GLU A C 1
ATOM 698 O O . GLU A 1 88 ? 6.877 -7.333 -2.155 1.00 93.56 88 GLU A O 1
ATOM 703 N N . VAL A 1 89 ? 6.419 -9.515 -1.838 1.00 94.69 89 VAL A N 1
ATOM 704 C CA . VAL A 1 89 ? 7.027 -9.604 -0.509 1.00 94.69 89 VAL A CA 1
ATOM 705 C C . VAL A 1 89 ? 8.450 -10.125 -0.691 1.00 94.69 89 VAL A C 1
ATOM 707 O O . VAL A 1 89 ? 8.636 -11.270 -1.098 1.00 94.69 89 VAL A O 1
ATOM 710 N N . GLY A 1 90 ? 9.434 -9.277 -0.407 1.00 93.19 90 GLY A N 1
ATOM 711 C CA . GLY A 1 90 ? 10.846 -9.643 -0.331 1.00 93.19 90 GLY A CA 1
ATOM 712 C C . GLY A 1 90 ? 11.291 -9.844 1.117 1.00 93.19 90 GLY A C 1
ATOM 713 O O . GLY A 1 90 ? 10.467 -9.849 2.035 1.00 93.19 90 GLY A O 1
ATOM 714 N N . THR A 1 91 ? 12.601 -9.964 1.327 1.00 91.94 91 THR A N 1
ATOM 715 C CA . THR A 1 91 ? 13.202 -10.015 2.667 1.00 91.94 91 THR A CA 1
ATOM 716 C C . THR A 1 91 ? 14.325 -8.992 2.832 1.00 91.94 91 THR A C 1
ATOM 718 O O . THR A 1 91 ? 15.106 -8.734 1.908 1.00 91.94 91 THR A O 1
ATOM 721 N N . ASP A 1 92 ? 14.418 -8.398 4.018 1.00 90.25 92 ASP A N 1
ATOM 722 C CA . ASP A 1 92 ? 15.600 -7.640 4.427 1.00 90.25 92 ASP A CA 1
ATOM 723 C C . ASP A 1 92 ? 16.779 -8.573 4.781 1.00 90.25 92 ASP A C 1
ATOM 725 O O . ASP A 1 92 ? 16.702 -9.796 4.621 1.00 90.25 92 ASP A O 1
ATOM 729 N N . ASP A 1 93 ? 17.889 -7.983 5.225 1.00 88.19 93 ASP A N 1
ATOM 730 C CA . ASP A 1 93 ? 19.128 -8.707 5.539 1.00 88.19 93 ASP A CA 1
ATOM 731 C C . ASP A 1 93 ? 18.990 -9.607 6.784 1.00 88.19 93 ASP A C 1
ATOM 733 O O . ASP A 1 93 ? 19.743 -10.571 6.939 1.00 88.19 93 ASP A O 1
ATOM 737 N N . ASP A 1 94 ? 17.997 -9.332 7.635 1.00 87.81 94 ASP A N 1
ATOM 738 C CA . ASP A 1 94 ? 17.660 -10.100 8.836 1.00 87.81 94 ASP A CA 1
ATOM 739 C C . ASP A 1 94 ? 16.574 -11.167 8.564 1.00 87.81 94 ASP A C 1
ATOM 741 O O . ASP A 1 94 ? 16.180 -11.920 9.461 1.00 87.81 94 ASP A O 1
ATOM 745 N N . GLY A 1 95 ? 16.087 -11.267 7.320 1.00 88.69 95 GLY A N 1
ATOM 746 C CA . GLY A 1 95 ? 15.040 -12.202 6.907 1.00 88.69 95 GLY A CA 1
ATOM 747 C C . GLY A 1 95 ? 13.614 -11.747 7.242 1.00 88.69 95 GLY A C 1
ATOM 748 O O . GLY A 1 95 ? 12.686 -12.559 7.205 1.00 88.69 95 GLY A O 1
ATOM 749 N N . ASN A 1 96 ? 13.403 -10.475 7.591 1.00 90.38 96 ASN A N 1
ATOM 750 C CA . ASN A 1 96 ? 12.075 -9.908 7.816 1.00 90.38 96 ASN A CA 1
ATOM 751 C C . ASN A 1 96 ? 11.382 -9.571 6.494 1.00 90.38 96 ASN A C 1
ATOM 753 O O . ASN A 1 96 ? 12.039 -9.122 5.553 1.00 90.38 96 ASN A O 1
ATOM 757 N N . PRO A 1 97 ? 10.056 -9.787 6.398 1.00 93.62 97 PRO A N 1
ATOM 758 C CA . PRO A 1 97 ? 9.317 -9.475 5.187 1.00 93.62 97 PRO A CA 1
ATOM 759 C C . PRO A 1 97 ? 9.295 -7.965 4.940 1.00 93.62 97 PRO A C 1
ATOM 761 O O . PRO A 1 97 ? 8.968 -7.182 5.829 1.00 93.62 97 PRO A O 1
ATOM 764 N N . VAL A 1 98 ? 9.555 -7.563 3.700 1.00 94.69 98 VAL A N 1
ATOM 765 C CA . VAL A 1 9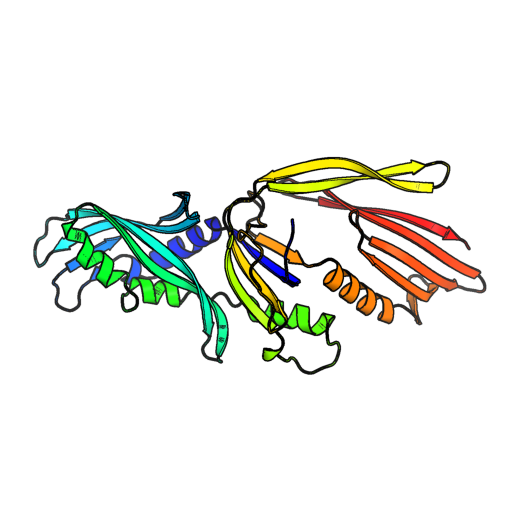8 ? 9.486 -6.167 3.241 1.00 94.69 98 VAL A CA 1
ATOM 766 C C . VAL A 1 98 ? 8.708 -6.079 1.932 1.00 94.69 98 VAL A C 1
ATOM 768 O O . VAL A 1 98 ? 8.646 -7.042 1.168 1.00 94.69 98 VAL A O 1
ATOM 771 N N . GLY A 1 99 ? 8.085 -4.935 1.661 1.00 92.94 99 GLY A N 1
ATOM 772 C CA . GLY A 1 99 ? 7.489 -4.673 0.351 1.00 92.94 99 GLY A CA 1
ATOM 773 C C . GLY A 1 99 ? 8.575 -4.301 -0.655 1.00 92.94 99 GLY A C 1
ATOM 774 O O . GLY A 1 99 ? 9.388 -3.425 -0.366 1.00 92.94 99 GLY A O 1
ATOM 775 N N . VAL A 1 100 ? 8.583 -4.940 -1.824 1.00 92.31 100 VAL A N 1
ATOM 776 C CA . VAL A 1 100 ? 9.528 -4.647 -2.915 1.00 92.31 100 VAL A CA 1
ATOM 777 C C . VAL A 1 100 ? 8.803 -4.480 -4.246 1.00 92.31 100 VAL A C 1
ATOM 779 O O . VAL A 1 100 ? 7.674 -4.949 -4.422 1.00 92.31 100 VAL A O 1
ATOM 782 N N . LEU A 1 101 ? 9.455 -3.803 -5.191 1.00 90.00 101 LEU A N 1
ATOM 783 C CA . LEU A 1 101 ? 9.016 -3.702 -6.580 1.00 90.00 101 LEU A CA 1
ATOM 784 C C . LEU A 1 101 ? 10.000 -4.462 -7.462 1.00 90.00 101 LEU A C 1
ATOM 786 O O . LEU A 1 101 ? 11.131 -4.020 -7.642 1.00 90.00 101 LEU A O 1
ATOM 790 N N . VAL A 1 102 ? 9.559 -5.580 -8.030 1.00 89.06 102 VAL A N 1
ATOM 791 C CA . VAL A 1 102 ? 10.400 -6.404 -8.903 1.00 89.06 102 VAL A CA 1
ATOM 792 C C . VAL A 1 102 ? 10.110 -6.121 -10.370 1.00 89.06 102 VAL A C 1
ATOM 794 O O . VAL A 1 102 ? 8.979 -5.799 -10.753 1.00 89.06 102 VAL A O 1
ATOM 797 N N . PHE A 1 103 ? 11.138 -6.264 -11.203 1.00 89.19 103 PHE A N 1
ATOM 798 C CA . PHE A 1 103 ? 10.974 -6.312 -12.650 1.00 89.19 103 PHE A CA 1
ATOM 799 C C . PHE A 1 103 ? 10.117 -7.525 -13.041 1.00 89.19 103 PHE A C 1
ATOM 801 O O . PHE A 1 103 ? 10.354 -8.636 -12.569 1.00 89.19 103 PHE A O 1
ATOM 808 N N . ASP A 1 104 ? 9.131 -7.313 -13.912 1.00 90.00 104 ASP A N 1
ATOM 809 C CA . ASP A 1 104 ? 8.260 -8.382 -14.416 1.00 90.00 104 ASP A CA 1
ATOM 810 C C . ASP A 1 104 ? 8.532 -8.655 -15.902 1.00 90.00 104 ASP A C 1
ATOM 812 O O . ASP A 1 104 ? 8.869 -9.774 -16.287 1.00 90.00 104 ASP A O 1
ATOM 816 N N . ALA A 1 105 ? 8.417 -7.627 -16.749 1.00 89.62 105 ALA A N 1
ATOM 817 C CA . ALA A 1 105 ? 8.640 -7.742 -18.188 1.00 89.62 105 ALA A CA 1
ATOM 818 C C . ALA A 1 105 ? 8.846 -6.374 -18.851 1.00 89.62 105 ALA A C 1
ATOM 820 O O . ALA A 1 105 ? 8.331 -5.361 -18.381 1.00 89.62 105 ALA A O 1
ATOM 821 N N . VAL A 1 106 ? 9.502 -6.356 -20.010 1.00 91.06 106 VAL A N 1
ATOM 822 C CA . VAL A 1 106 ? 9.428 -5.226 -20.946 1.00 91.06 106 VAL A CA 1
ATOM 823 C C . VAL A 1 106 ? 8.177 -5.417 -21.813 1.00 91.06 106 VAL A C 1
ATOM 825 O O . VAL A 1 106 ? 8.072 -6.430 -22.499 1.00 91.06 106 VAL A O 1
ATOM 828 N N . GLU A 1 107 ? 7.203 -4.499 -21.765 1.00 90.75 107 GLU A N 1
ATOM 829 C CA . GLU A 1 107 ? 5.974 -4.636 -22.579 1.00 90.75 107 GLU A CA 1
ATOM 830 C C . GLU A 1 107 ? 6.073 -3.925 -23.929 1.00 90.75 107 GLU A C 1
ATOM 832 O O . GLU A 1 107 ? 5.440 -4.345 -24.896 1.00 90.75 107 GLU A O 1
ATOM 837 N N . GLU A 1 108 ? 6.816 -2.824 -23.990 1.00 92.50 108 GLU A N 1
ATOM 838 C CA . GLU A 1 108 ? 6.840 -1.941 -25.150 1.00 92.50 108 GLU A CA 1
ATOM 839 C C . GLU A 1 108 ? 8.211 -1.282 -25.261 1.00 92.50 108 GLU A C 1
ATOM 841 O O . GLU A 1 108 ? 8.706 -0.755 -24.267 1.00 92.50 108 GLU A O 1
ATOM 846 N N . VAL A 1 109 ? 8.817 -1.307 -26.453 1.00 95.75 109 VAL A N 1
ATOM 847 C CA . VAL A 1 109 ? 10.053 -0.574 -26.761 1.00 95.75 109 VAL A CA 1
ATOM 848 C C . VAL A 1 109 ? 10.011 -0.058 -28.191 1.00 95.75 109 VAL A C 1
ATOM 850 O O . VAL A 1 109 ? 9.749 -0.802 -29.139 1.00 95.75 109 VAL A O 1
ATOM 853 N N . ILE A 1 110 ? 10.311 1.224 -28.357 1.00 95.00 110 ILE A N 1
ATOM 854 C CA . ILE A 1 110 ? 10.386 1.898 -29.646 1.00 95.00 110 ILE A CA 1
ATOM 855 C C . ILE A 1 110 ? 11.671 2.734 -29.671 1.00 95.00 110 ILE A C 1
ATOM 857 O O . ILE A 1 110 ? 11.833 3.583 -28.803 1.00 95.00 110 ILE A O 1
ATOM 861 N N . PRO A 1 111 ? 12.559 2.578 -30.670 1.00 95.00 111 PRO A N 1
ATOM 862 C CA . PRO A 1 111 ? 12.520 1.578 -31.736 1.00 95.00 111 PRO A CA 1
ATOM 863 C C . PRO A 1 111 ? 12.913 0.168 -31.240 1.00 95.00 111 PRO A C 1
ATOM 865 O O . PRO A 1 111 ? 13.669 0.059 -30.278 1.00 95.00 111 PRO A O 1
ATOM 868 N N . PRO A 1 112 ? 12.516 -0.916 -31.941 1.00 94.50 112 PRO A N 1
ATOM 869 C CA . PRO A 1 112 ? 12.790 -2.300 -31.515 1.00 94.50 112 PRO A CA 1
ATOM 870 C C . PRO A 1 112 ? 14.271 -2.648 -31.307 1.00 94.50 112 PRO A C 1
ATOM 872 O O . PRO A 1 112 ? 14.600 -3.566 -30.569 1.00 94.50 112 PRO A O 1
ATOM 875 N N . ILE A 1 113 ? 15.193 -1.909 -31.933 1.00 90.50 113 ILE A N 1
ATOM 876 C CA . ILE A 1 113 ? 16.637 -2.102 -31.725 1.00 90.50 113 ILE A CA 1
ATOM 877 C C . ILE A 1 113 ? 17.079 -1.808 -30.279 1.00 90.50 113 ILE A C 1
ATOM 879 O O . ILE A 1 113 ? 18.108 -2.320 -29.853 1.00 90.50 113 ILE A O 1
ATOM 883 N N . ALA A 1 114 ? 16.312 -1.015 -29.522 1.00 92.06 114 ALA A N 1
ATOM 884 C CA . ALA A 1 114 ? 16.596 -0.721 -28.119 1.00 92.06 114 ALA A CA 1
ATOM 885 C C . ALA A 1 114 ? 16.124 -1.829 -27.162 1.00 92.06 114 ALA A C 1
ATOM 887 O O . ALA A 1 114 ? 16.558 -1.860 -26.015 1.00 92.06 114 ALA A O 1
ATOM 888 N N . GLU A 1 115 ? 15.268 -2.751 -27.614 1.00 91.69 115 GLU A N 1
ATOM 889 C CA . GLU A 1 115 ? 14.677 -3.802 -26.779 1.00 91.69 115 GL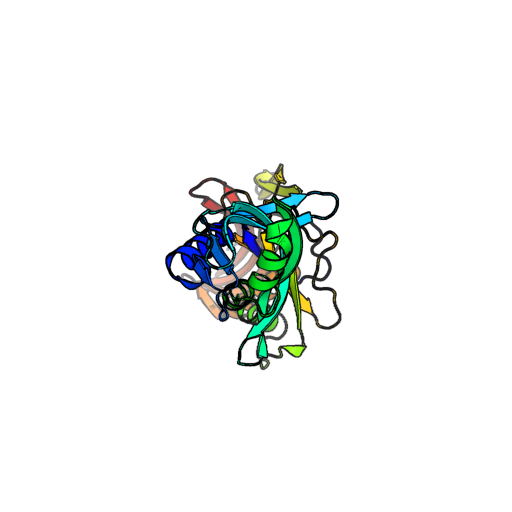U A CA 1
ATOM 890 C C . GLU A 1 115 ? 15.702 -4.679 -26.040 1.00 91.69 115 GLU A C 1
ATOM 892 O O . GLU A 1 115 ? 15.571 -4.790 -24.821 1.00 91.69 115 GLU A O 1
ATOM 897 N N . PRO A 1 116 ? 16.739 -5.256 -26.686 1.00 89.88 116 PRO A N 1
ATOM 898 C CA . PRO A 1 116 ? 17.710 -6.087 -25.972 1.00 89.88 116 PRO A CA 1
ATOM 899 C C . PRO A 1 116 ? 18.479 -5.296 -24.910 1.00 89.88 116 PRO A C 1
ATOM 901 O O . PRO A 1 116 ? 18.713 -5.809 -23.822 1.00 89.88 116 PRO A O 1
ATOM 904 N N . VAL A 1 117 ? 18.801 -4.032 -25.196 1.00 90.38 117 VAL A N 1
ATOM 905 C CA . VAL A 1 117 ? 19.537 -3.158 -24.275 1.00 90.38 117 VAL A CA 1
ATOM 906 C C . VAL A 1 117 ? 18.678 -2.792 -23.062 1.00 90.38 117 VAL A C 1
ATOM 908 O O . VAL A 1 117 ? 19.139 -2.854 -21.926 1.00 90.38 117 VAL A O 1
ATOM 911 N N . VAL A 1 118 ? 17.404 -2.449 -23.280 1.00 87.75 118 VAL A N 1
ATOM 912 C CA . VAL A 1 118 ? 16.455 -2.172 -22.191 1.00 87.75 118 VAL A CA 1
ATOM 913 C C . VAL A 1 118 ? 16.212 -3.430 -21.357 1.00 87.75 118 VAL A C 1
ATOM 915 O O . VAL A 1 118 ? 16.224 -3.355 -20.132 1.00 87.75 118 VAL A O 1
ATOM 918 N N . ALA A 1 119 ? 16.028 -4.589 -21.990 1.00 88.38 119 ALA A N 1
ATOM 919 C CA . ALA A 1 119 ? 15.823 -5.850 -21.282 1.00 88.38 119 ALA A CA 1
ATOM 920 C C . ALA A 1 119 ? 17.030 -6.240 -20.416 1.00 88.38 119 ALA A C 1
ATOM 922 O O . ALA A 1 119 ? 16.844 -6.758 -19.320 1.00 88.38 119 ALA A O 1
ATOM 923 N N . GLU A 1 120 ? 18.250 -5.965 -20.874 1.00 88.56 120 GLU A N 1
ATOM 924 C CA . GLU A 1 120 ? 19.473 -6.204 -20.107 1.00 88.56 120 GLU A CA 1
ATOM 925 C C . GLU A 1 120 ? 19.613 -5.224 -18.932 1.00 88.56 120 GLU A C 1
ATOM 927 O O . GLU A 1 120 ? 19.778 -5.640 -17.788 1.00 88.56 120 GLU A O 1
ATOM 932 N N . ALA A 1 121 ? 19.464 -3.921 -19.185 1.00 83.88 121 ALA A N 1
ATOM 933 C CA . ALA A 1 121 ? 19.626 -2.883 -18.168 1.00 83.88 121 ALA A CA 1
ATOM 934 C C . ALA A 1 121 ? 18.570 -2.944 -17.044 1.00 83.88 121 ALA A C 1
ATOM 936 O O . ALA A 1 121 ? 18.846 -2.542 -15.907 1.00 83.88 121 ALA A O 1
ATOM 937 N N . PHE A 1 122 ? 17.364 -3.427 -17.364 1.00 80.50 122 PHE A N 1
ATOM 938 C CA . PHE A 1 122 ? 16.217 -3.498 -16.452 1.00 80.50 122 PHE A CA 1
ATOM 939 C C . PHE A 1 122 ? 15.866 -4.911 -15.999 1.00 80.50 122 PHE A C 1
ATOM 941 O O . PHE A 1 122 ? 15.047 -5.050 -15.093 1.00 80.50 122 PHE A O 1
ATOM 948 N N . GLY A 1 123 ? 16.458 -5.943 -16.603 1.00 81.81 123 GLY A N 1
ATOM 949 C CA . GLY A 1 123 ? 16.282 -7.321 -16.163 1.00 81.81 123 GLY A CA 1
ATOM 950 C C . GLY A 1 123 ? 16.748 -7.519 -14.715 1.00 81.81 123 GLY A C 1
ATOM 951 O O . GLY A 1 123 ? 17.391 -6.633 -14.158 1.00 81.81 123 GLY A O 1
ATOM 952 N N . PRO A 1 124 ? 16.456 -8.671 -14.088 1.00 80.56 124 PRO A N 1
ATOM 953 C CA . PRO A 1 124 ? 16.723 -8.905 -12.663 1.00 80.56 124 PRO A CA 1
ATOM 954 C C . PRO A 1 124 ? 18.166 -8.620 -12.215 1.00 80.56 124 PRO A C 1
ATOM 956 O O . PRO A 1 124 ? 18.369 -8.103 -11.123 1.00 80.56 124 PRO A O 1
ATOM 959 N N . ASP A 1 125 ? 19.147 -8.897 -13.078 1.00 83.62 125 ASP A N 1
ATOM 960 C CA . ASP A 1 125 ? 20.577 -8.668 -12.815 1.00 83.62 125 ASP A CA 1
ATOM 961 C C . ASP A 1 125 ? 21.076 -7.294 -13.316 1.00 83.62 125 ASP A C 1
ATOM 963 O O . ASP A 1 125 ? 22.264 -6.982 -13.250 1.00 83.62 125 ASP A O 1
ATOM 967 N N . GLY A 1 126 ? 20.174 -6.472 -13.853 1.00 83.12 126 GLY A N 1
ATOM 968 C CA . GLY A 1 126 ? 20.469 -5.172 -14.433 1.00 83.12 126 GLY A CA 1
ATOM 969 C C . GLY A 1 126 ? 20.651 -4.071 -13.386 1.00 83.12 126 GLY A C 1
ATOM 970 O O . GLY A 1 126 ? 20.150 -4.134 -12.256 1.00 83.12 126 GLY A O 1
ATOM 971 N N . THR A 1 127 ? 21.342 -3.003 -13.788 1.00 81.50 127 THR A N 1
ATOM 972 C CA . THR A 1 127 ? 21.630 -1.832 -12.943 1.00 81.50 127 THR A CA 1
ATOM 973 C C . THR A 1 127 ? 20.363 -1.197 -12.373 1.00 81.50 127 THR A C 1
ATOM 975 O O . THR A 1 127 ? 20.356 -0.761 -11.221 1.00 81.50 127 THR A O 1
ATOM 978 N N . VAL A 1 128 ? 19.275 -1.150 -13.150 1.00 77.00 128 VAL A N 1
ATOM 979 C CA . VAL A 1 128 ? 18.032 -0.526 -12.683 1.00 77.00 128 VAL A CA 1
ATOM 980 C C . VAL A 1 128 ? 17.256 -1.425 -11.739 1.00 77.00 128 VAL A C 1
ATOM 982 O O . VAL A 1 128 ? 16.784 -0.938 -10.714 1.00 77.00 128 VAL A O 1
ATOM 985 N N . ALA A 1 129 ? 17.141 -2.719 -12.046 1.00 76.88 129 ALA A N 1
ATOM 986 C CA . ALA A 1 129 ? 16.509 -3.657 -11.127 1.00 76.88 129 ALA A CA 1
ATOM 987 C C . ALA A 1 129 ? 17.225 -3.640 -9.775 1.00 76.88 129 ALA A C 1
ATOM 989 O O . ALA A 1 129 ? 16.565 -3.516 -8.755 1.00 76.88 129 ALA A O 1
ATOM 990 N N . SER A 1 130 ? 18.560 -3.606 -9.772 1.00 80.44 130 SER A N 1
ATOM 991 C CA . SER A 1 130 ? 19.357 -3.460 -8.548 1.00 80.44 130 SER A CA 1
ATOM 992 C C . SER A 1 130 ? 19.069 -2.152 -7.794 1.00 80.44 130 SER A C 1
ATOM 994 O O . SER A 1 130 ? 18.992 -2.139 -6.567 1.00 80.44 130 SER A O 1
ATOM 996 N N . ALA A 1 131 ? 18.890 -1.033 -8.506 1.00 77.88 131 ALA A N 1
ATOM 997 C CA . ALA A 1 131 ? 18.552 0.251 -7.886 1.00 77.88 131 ALA A CA 1
ATOM 998 C C . ALA A 1 131 ? 17.129 0.273 -7.298 1.00 77.88 131 ALA A C 1
ATOM 1000 O O . ALA A 1 131 ? 16.903 0.906 -6.268 1.00 77.88 131 ALA A O 1
ATOM 1001 N N . LEU A 1 132 ? 16.177 -0.411 -7.939 1.00 75.94 132 LEU A N 1
ATOM 1002 C CA . LEU A 1 132 ? 14.803 -0.550 -7.452 1.00 75.94 132 LEU A CA 1
ATOM 1003 C C . LEU A 1 132 ? 14.683 -1.596 -6.337 1.00 75.94 132 LEU A C 1
ATOM 1005 O O . LEU A 1 132 ? 13.886 -1.400 -5.429 1.00 75.94 132 LEU A O 1
ATOM 1009 N N . ASP A 1 133 ? 15.494 -2.654 -6.351 1.00 72.19 133 ASP A N 1
ATOM 1010 C CA . ASP A 1 133 ? 15.552 -3.671 -5.292 1.00 72.19 133 ASP A CA 1
ATOM 1011 C C . ASP A 1 133 ? 16.079 -3.090 -3.969 1.00 72.19 133 ASP A C 1
ATOM 1013 O O . ASP A 1 133 ? 15.668 -3.488 -2.879 1.00 72.19 133 ASP A O 1
ATOM 1017 N N . ALA A 1 134 ? 16.912 -2.045 -4.045 1.00 70.56 134 ALA A N 1
ATOM 1018 C CA . ALA A 1 134 ? 17.289 -1.259 -2.873 1.00 70.56 134 ALA A CA 1
ATOM 1019 C C . ALA A 1 134 ? 16.090 -0.543 -2.214 1.00 70.56 134 ALA A C 1
ATOM 1021 O O . ALA A 1 134 ? 16.173 -0.155 -1.045 1.00 70.56 134 ALA A O 1
ATOM 1022 N N . LEU A 1 135 ? 14.965 -0.372 -2.922 1.00 80.44 135 LEU A N 1
ATOM 1023 C CA . LEU A 1 135 ? 13.735 0.191 -2.373 1.00 80.44 135 LEU A CA 1
ATOM 1024 C C . LEU A 1 135 ? 12.954 -0.869 -1.580 1.00 80.44 135 LEU A C 1
ATOM 1026 O O . LEU A 1 135 ? 11.900 -1.348 -2.000 1.00 80.44 135 LEU A O 1
ATOM 1030 N N . LYS A 1 136 ? 13.462 -1.199 -0.392 1.00 88.88 136 LYS A N 1
ATOM 1031 C CA . LYS A 1 136 ? 12.772 -2.055 0.578 1.00 88.88 136 LYS A CA 1
ATOM 1032 C C . LYS A 1 136 ? 11.840 -1.214 1.452 1.00 88.88 136 LYS A C 1
ATOM 1034 O O . LYS A 1 136 ? 12.279 -0.301 2.151 1.00 88.88 136 LYS A O 1
ATOM 1039 N N . LEU A 1 137 ? 10.546 -1.522 1.426 1.00 88.44 137 LEU A N 1
ATOM 1040 C CA . LEU A 1 137 ? 9.541 -0.897 2.283 1.00 88.44 137 LEU A CA 1
ATOM 1041 C C . LEU A 1 137 ? 9.339 -1.749 3.539 1.00 88.44 137 LEU A C 1
ATOM 1043 O O . LEU A 1 137 ? 8.626 -2.755 3.506 1.00 88.44 137 LEU A O 1
ATOM 1047 N N . ASP A 1 138 ? 9.943 -1.335 4.651 1.00 90.38 138 ASP A N 1
ATOM 1048 C CA . ASP A 1 138 ? 9.746 -1.965 5.963 1.00 90.38 138 ASP A CA 1
ATOM 1049 C C . ASP A 1 138 ? 8.396 -1.553 6.571 1.00 90.38 138 ASP A C 1
ATOM 1051 O O . ASP A 1 138 ? 8.286 -0.680 7.430 1.00 90.38 138 ASP A O 1
ATOM 1055 N N . VAL A 1 139 ? 7.327 -2.138 6.031 1.00 88.31 139 VAL A N 1
ATOM 1056 C CA . VAL A 1 139 ? 5.942 -1.885 6.454 1.00 88.31 139 VAL A CA 1
ATOM 1057 C C . VAL A 1 139 ? 5.359 -3.047 7.252 1.00 88.31 139 VAL A C 1
ATOM 1059 O O . VAL A 1 139 ? 4.458 -2.841 8.061 1.00 88.31 139 VAL A O 1
ATOM 1062 N N . PHE A 1 140 ? 5.847 -4.272 7.046 1.00 94.50 140 PHE A N 1
ATOM 1063 C CA . PHE A 1 140 ? 5.232 -5.463 7.630 1.00 94.50 140 PHE A CA 1
ATOM 1064 C C . PHE A 1 140 ? 5.564 -5.653 9.105 1.00 94.50 140 PHE A C 1
ATOM 1066 O O . PHE A 1 140 ? 4.695 -6.130 9.833 1.00 94.50 140 PHE A O 1
ATOM 1073 N N . SER A 1 141 ? 6.749 -5.244 9.563 1.00 91.19 141 SER A N 1
ATOM 1074 C CA . SER A 1 141 ? 7.154 -5.345 10.971 1.00 91.19 141 SER A CA 1
ATOM 1075 C C . SER A 1 141 ? 6.156 -4.611 11.872 1.00 91.19 141 SER A C 1
ATOM 1077 O O . SER A 1 141 ? 5.463 -5.230 12.674 1.00 91.19 141 SER A O 1
ATOM 1079 N N . ALA A 1 142 ? 5.940 -3.317 11.616 1.00 90.38 142 ALA A N 1
ATOM 1080 C CA . ALA A 1 142 ? 4.992 -2.505 12.379 1.00 90.38 142 ALA A CA 1
ATOM 1081 C C . ALA A 1 142 ? 3.536 -3.004 12.281 1.00 90.38 142 ALA A C 1
ATOM 1083 O O . ALA A 1 142 ? 2.792 -2.943 13.260 1.00 90.38 142 ALA A O 1
ATOM 1084 N N . LEU A 1 143 ? 3.106 -3.495 11.111 1.00 92.75 143 LEU A N 1
ATOM 1085 C CA . LEU A 1 143 ? 1.746 -4.018 10.941 1.00 92.75 143 LEU A CA 1
ATOM 1086 C C . LEU A 1 143 ? 1.544 -5.322 11.718 1.00 92.75 143 LEU A C 1
ATOM 1088 O O . LEU A 1 143 ? 0.569 -5.460 12.449 1.00 92.75 143 LEU A O 1
ATOM 1092 N N . THR A 1 144 ? 2.463 -6.275 11.586 1.00 94.06 144 THR A N 1
ATOM 1093 C CA . THR A 1 144 ? 2.360 -7.576 12.263 1.00 94.06 144 THR A CA 1
ATOM 1094 C C . THR A 1 144 ? 2.500 -7.445 13.774 1.00 94.06 144 THR A C 1
ATOM 1096 O O . THR A 1 144 ? 1.704 -8.047 14.488 1.00 94.06 144 THR A O 1
ATOM 1099 N N . GLU A 1 145 ? 3.411 -6.605 14.271 1.00 92.62 145 GLU A N 1
ATOM 1100 C CA . GLU A 1 145 ? 3.504 -6.268 15.698 1.00 92.62 145 GLU A CA 1
ATOM 1101 C C . GLU A 1 145 ? 2.197 -5.650 16.210 1.00 92.62 145 GLU A C 1
ATOM 1103 O O . GLU A 1 145 ? 1.649 -6.093 17.220 1.00 92.62 145 GLU A O 1
ATOM 1108 N N . SER A 1 146 ? 1.630 -4.688 15.470 1.00 90.62 146 SER A N 1
ATOM 1109 C CA . SER A 1 146 ? 0.364 -4.050 15.843 1.00 90.62 146 SER A CA 1
ATOM 1110 C C . SER A 1 146 ? -0.785 -5.053 15.954 1.00 90.62 146 SER A C 1
ATOM 1112 O O . SER A 1 146 ? -1.565 -4.986 16.907 1.00 90.62 146 SER A O 1
ATOM 1114 N N . VAL A 1 147 ? -0.900 -5.984 15.002 1.00 92.94 147 VAL A N 1
ATOM 1115 C CA . VAL A 1 147 ? -1.918 -7.045 15.028 1.00 92.94 147 VAL A CA 1
ATOM 1116 C C . VAL A 1 147 ? -1.648 -8.033 16.166 1.00 92.94 147 VAL A C 1
ATOM 1118 O O . VAL A 1 147 ? -2.580 -8.422 16.874 1.00 92.94 147 VAL A O 1
ATOM 1121 N N . HIS A 1 148 ? -0.390 -8.423 16.368 1.00 94.25 148 HIS A N 1
ATOM 1122 C CA . HIS A 1 148 ? 0.018 -9.348 17.419 1.00 94.25 148 HIS A CA 1
ATOM 1123 C C . HIS A 1 148 ? -0.343 -8.828 18.809 1.00 94.25 148 HIS A C 1
ATOM 1125 O O . HIS A 1 148 ? -1.010 -9.532 19.562 1.00 94.25 148 HIS A O 1
ATOM 1131 N N . ASP A 1 149 ? 0.016 -7.585 19.124 1.00 91.38 149 ASP A N 1
ATOM 1132 C CA . ASP A 1 149 ? -0.245 -6.984 20.435 1.00 91.38 149 ASP A CA 1
ATOM 1133 C C . ASP A 1 149 ? -1.741 -6.922 20.776 1.00 91.38 149 ASP A C 1
ATOM 1135 O O . ASP A 1 149 ? -2.119 -6.943 21.949 1.00 91.38 149 ASP A O 1
ATOM 1139 N N . GLN A 1 150 ? -2.599 -6.856 19.755 1.00 90.06 150 GLN A N 1
ATOM 1140 C CA . GLN A 1 150 ? -4.054 -6.840 19.911 1.00 90.06 150 GLN A CA 1
ATOM 1141 C C . GLN A 1 150 ? -4.645 -8.245 20.085 1.00 90.06 150 GLN A C 1
ATOM 1143 O O . GLN A 1 150 ? -5.569 -8.422 20.878 1.00 90.06 150 GLN A O 1
ATOM 1148 N N . LEU A 1 151 ? -4.142 -9.243 19.352 1.00 91.69 151 LEU A N 1
ATOM 1149 C CA . LEU A 1 151 ? -4.672 -10.613 19.384 1.00 91.69 151 LEU A CA 1
ATOM 1150 C C . LEU A 1 151 ? -4.080 -11.468 20.509 1.00 91.69 151 LEU A C 1
ATOM 1152 O O . LEU A 1 151 ? -4.777 -12.316 21.069 1.00 91.69 151 LEU A O 1
ATOM 1156 N N . PHE A 1 152 ? -2.808 -11.254 20.834 1.00 91.88 152 PHE A N 1
ATOM 1157 C CA . PHE A 1 152 ? -2.027 -12.067 21.763 1.00 91.88 152 PHE A CA 1
ATOM 1158 C C . PHE A 1 152 ? -1.320 -11.171 22.799 1.00 91.88 152 PHE A C 1
ATOM 1160 O O . PHE A 1 152 ? -0.092 -11.105 22.870 1.00 91.88 152 PHE A O 1
ATOM 1167 N N . PRO A 1 153 ? -2.084 -10.433 23.624 1.00 88.06 153 PRO A N 1
ATOM 1168 C CA . PRO A 1 153 ? -1.510 -9.484 24.568 1.00 88.06 153 PRO A CA 1
ATOM 1169 C C . PRO A 1 153 ? -0.593 -10.187 25.580 1.00 88.06 153 PRO A C 1
ATOM 1171 O O . PRO A 1 153 ? -0.994 -11.128 26.268 1.00 88.06 153 PRO A O 1
ATOM 1174 N N . GLY A 1 154 ? 0.642 -9.694 25.703 1.00 87.19 154 GLY A N 1
ATOM 1175 C CA . GLY A 1 154 ? 1.618 -10.176 26.686 1.00 87.19 154 GLY A CA 1
ATOM 1176 C C . GLY A 1 154 ? 2.358 -11.463 26.306 1.00 87.19 154 GLY A C 1
ATOM 1177 O O . GLY A 1 154 ? 3.130 -11.967 27.125 1.00 87.19 154 GLY A O 1
ATOM 1178 N N . THR A 1 155 ? 2.164 -11.995 25.096 1.00 93.06 155 THR A N 1
ATOM 1179 C CA . THR A 1 155 ? 3.002 -13.079 24.565 1.00 93.06 155 THR A CA 1
ATOM 1180 C C . THR A 1 155 ? 4.211 -12.519 23.810 1.00 93.06 155 THR A C 1
ATOM 1182 O O . THR A 1 155 ? 4.176 -11.376 23.354 1.00 93.06 155 THR A O 1
ATOM 1185 N N . PRO A 1 156 ? 5.313 -13.280 23.673 1.00 94.31 156 PRO A N 1
ATOM 1186 C CA . PRO A 1 156 ? 6.383 -12.919 22.746 1.00 94.31 156 PRO A CA 1
ATOM 1187 C C . PRO A 1 156 ? 5.853 -12.847 21.313 1.00 94.31 156 PRO A C 1
ATOM 1189 O O . PRO A 1 156 ? 5.023 -13.673 20.940 1.00 94.31 156 PRO A O 1
ATOM 1192 N N . PHE A 1 157 ? 6.364 -11.896 20.530 1.00 93.44 157 PHE A N 1
ATOM 1193 C CA . PHE A 1 157 ? 6.000 -11.741 19.125 1.00 93.44 157 PHE A CA 1
ATOM 1194 C C . PHE A 1 157 ? 6.325 -13.008 18.321 1.00 93.44 157 PHE A C 1
ATOM 1196 O O . PHE A 1 157 ? 7.483 -13.425 18.250 1.00 93.44 157 PHE A O 1
ATOM 1203 N N . ASP A 1 158 ? 5.294 -13.595 17.712 1.00 91.12 158 ASP A N 1
ATOM 1204 C CA . ASP A 1 158 ? 5.400 -14.730 16.795 1.00 91.12 158 ASP A CA 1
ATOM 1205 C C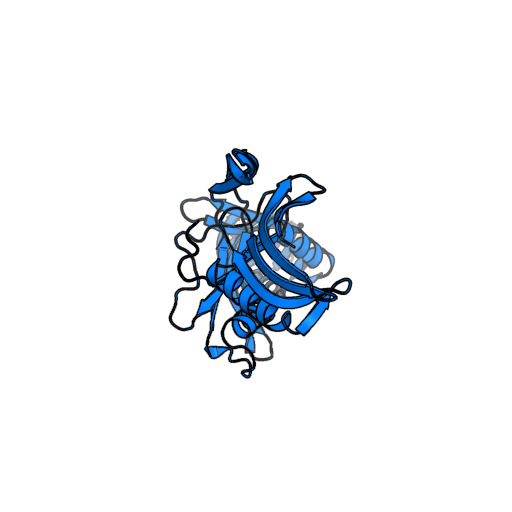 . ASP A 1 158 ? 5.040 -14.297 15.369 1.00 91.12 158 ASP A C 1
ATOM 1207 O O . ASP A 1 158 ? 3.871 -14.152 15.012 1.00 91.12 158 ASP A O 1
ATOM 1211 N N . ARG A 1 159 ? 6.064 -14.087 14.540 1.00 88.38 159 ARG A N 1
ATOM 1212 C CA . ARG A 1 159 ? 5.905 -13.705 13.130 1.00 88.38 159 ARG A CA 1
ATOM 1213 C C . ARG A 1 159 ? 5.223 -14.793 12.302 1.00 88.38 159 ARG A C 1
ATOM 1215 O O . ARG A 1 159 ? 4.477 -14.462 11.383 1.00 88.38 159 ARG A O 1
ATOM 1222 N N . ASP A 1 160 ? 5.454 -16.065 12.624 1.00 91.81 160 ASP A N 1
ATOM 1223 C CA . ASP A 1 160 ? 4.935 -17.194 11.845 1.00 91.81 160 ASP A CA 1
ATOM 1224 C C . ASP A 1 160 ? 3.418 -17.370 12.035 1.00 91.81 160 ASP A C 1
ATOM 1226 O O . ASP A 1 160 ? 2.768 -18.102 11.286 1.00 91.81 160 ASP A O 1
ATOM 1230 N N . ALA A 1 161 ? 2.826 -16.643 12.990 1.00 93.69 161 ALA A N 1
ATOM 1231 C CA . ALA A 1 161 ? 1.383 -16.536 13.167 1.00 93.69 161 ALA A CA 1
ATOM 1232 C C . ALA A 1 161 ? 0.690 -15.707 12.067 1.00 93.69 161 ALA A C 1
ATOM 1234 O O . ALA A 1 161 ? -0.545 -15.709 11.993 1.00 93.69 161 ALA A O 1
ATOM 1235 N N . PHE A 1 162 ? 1.447 -15.019 11.204 1.00 95.31 162 PHE A N 1
ATOM 1236 C CA . PHE A 1 162 ? 0.914 -14.090 10.210 1.00 95.31 162 PHE A CA 1
ATOM 1237 C C . PHE A 1 162 ? 1.240 -14.491 8.772 1.00 95.31 162 PHE A C 1
ATOM 1239 O O . PHE A 1 162 ? 2.301 -15.020 8.453 1.00 95.31 162 PHE A O 1
ATOM 1246 N N . SER A 1 163 ? 0.306 -14.184 7.876 1.00 95.88 163 SER A N 1
ATOM 1247 C CA . SER A 1 163 ? 0.520 -14.170 6.433 1.00 95.88 163 SER A CA 1
ATOM 1248 C C . SER A 1 163 ? 0.481 -12.728 5.945 1.00 95.88 163 SER A C 1
ATOM 1250 O O . SER A 1 163 ? -0.381 -11.951 6.362 1.00 95.88 163 SER A O 1
ATOM 1252 N N . VAL A 1 164 ? 1.408 -12.364 5.062 1.00 96.44 164 VAL A N 1
ATOM 1253 C CA . VAL A 1 164 ? 1.523 -11.005 4.530 1.00 96.44 164 VAL A CA 1
ATOM 1254 C C . VAL A 1 164 ? 1.508 -11.002 3.008 1.00 96.44 164 VAL A C 1
ATOM 1256 O O . VAL A 1 164 ? 1.944 -11.960 2.370 1.00 96.44 164 VAL A O 1
ATOM 1259 N N . ALA A 1 165 ? 1.009 -9.919 2.418 1.00 96.56 165 ALA A N 1
ATOM 1260 C CA . ALA A 1 165 ? 1.076 -9.695 0.978 1.00 96.56 165 ALA A CA 1
ATOM 1261 C C . ALA A 1 165 ? 1.335 -8.231 0.642 1.00 96.56 165 ALA A C 1
ATOM 1263 O O . ALA A 1 165 ? 0.883 -7.328 1.347 1.00 96.56 165 ALA A O 1
ATOM 1264 N N . PHE A 1 166 ? 2.012 -8.021 -0.487 1.00 96.06 166 PHE A N 1
ATOM 1265 C CA . PHE A 1 166 ? 2.219 -6.719 -1.100 1.00 96.06 166 PHE A CA 1
ATOM 1266 C C . PHE A 1 166 ? 1.669 -6.741 -2.524 1.00 96.06 166 PHE A C 1
ATOM 1268 O O . PHE A 1 166 ? 2.066 -7.589 -3.321 1.00 96.06 166 PHE A O 1
ATOM 1275 N N . TYR A 1 167 ? 0.719 -5.862 -2.844 1.00 95.12 167 TYR A N 1
ATOM 1276 C CA . TYR A 1 167 ? 0.037 -5.881 -4.140 1.00 95.12 167 TYR A CA 1
ATOM 1277 C C . TYR A 1 167 ? -0.320 -4.482 -4.646 1.00 95.12 167 TYR A C 1
ATOM 1279 O O . TYR A 1 167 ? -0.363 -3.513 -3.892 1.00 95.12 167 TYR A O 1
ATOM 1287 N N . LEU A 1 168 ? -0.611 -4.381 -5.946 1.00 95.69 168 LEU A N 1
ATOM 1288 C CA . LEU A 1 168 ? -1.124 -3.159 -6.563 1.00 95.69 168 LEU A CA 1
ATOM 1289 C C . LEU A 1 168 ? -2.650 -3.093 -6.409 1.00 95.69 168 LEU A C 1
ATOM 1291 O O . LEU A 1 168 ? -3.390 -3.835 -7.060 1.00 95.69 168 LEU A O 1
ATOM 1295 N N . GLY A 1 169 ? -3.109 -2.183 -5.559 1.00 94.50 169 GLY A N 1
ATOM 1296 C CA . GLY A 1 169 ? -4.507 -1.858 -5.332 1.00 94.50 169 GLY A CA 1
ATOM 1297 C C . GLY A 1 169 ? -5.136 -1.156 -6.535 1.00 94.50 169 GLY A C 1
ATOM 1298 O O . GLY A 1 169 ? -4.679 -0.094 -6.964 1.00 94.50 169 GLY A O 1
ATOM 1299 N N . ARG A 1 170 ? -6.223 -1.728 -7.057 1.00 93.19 170 ARG A N 1
ATOM 1300 C CA . ARG A 1 170 ? -6.998 -1.172 -8.175 1.00 93.19 170 ARG A CA 1
ATOM 1301 C C . ARG A 1 170 ? -7.926 -0.053 -7.694 1.00 93.19 170 ARG A C 1
ATOM 1303 O O . ARG A 1 170 ? -8.561 -0.230 -6.651 1.00 93.19 170 ARG A O 1
ATOM 1310 N N . PRO A 1 171 ? -8.080 1.055 -8.441 1.00 93.00 171 PRO A N 1
ATOM 1311 C CA . PRO A 1 171 ? -9.125 2.037 -8.174 1.00 93.00 171 PRO A CA 1
ATOM 1312 C C . PRO A 1 171 ? -10.486 1.367 -7.980 1.00 93.00 171 PRO A C 1
ATOM 1314 O O . PRO A 1 171 ? -10.927 0.557 -8.796 1.00 93.00 171 PRO A O 1
ATOM 1317 N N . ALA A 1 172 ? -11.145 1.694 -6.877 1.00 90.38 172 ALA A N 1
ATOM 1318 C CA . ALA A 1 172 ? -12.412 1.110 -6.477 1.00 90.38 172 ALA A CA 1
ATOM 1319 C C . ALA A 1 172 ? -13.322 2.181 -5.877 1.00 90.38 172 ALA A C 1
ATOM 1321 O O . ALA A 1 172 ? -12.874 3.213 -5.379 1.00 90.38 172 ALA A O 1
ATOM 1322 N N . SER A 1 173 ? -14.626 1.923 -5.909 1.00 89.38 173 SER A N 1
ATOM 1323 C CA . SER A 1 173 ? -15.594 2.760 -5.211 1.00 89.38 173 SER A CA 1
ATOM 1324 C C . SER A 1 173 ? -15.574 2.431 -3.719 1.00 89.38 173 SER A C 1
ATOM 1326 O O . SER A 1 173 ? -15.779 1.279 -3.327 1.00 89.38 173 SER A O 1
ATOM 1328 N N . MET A 1 174 ? -15.324 3.434 -2.882 1.00 83.75 174 MET A N 1
ATOM 1329 C CA . MET A 1 174 ? -15.353 3.313 -1.431 1.00 83.75 174 MET A CA 1
ATOM 1330 C C . MET A 1 174 ? -16.501 4.141 -0.866 1.00 83.75 174 MET A C 1
ATOM 1332 O O . MET A 1 174 ? -16.496 5.368 -0.966 1.00 83.75 174 MET A O 1
ATOM 1336 N N . ALA A 1 175 ? -17.467 3.450 -0.262 1.00 81.81 175 ALA A N 1
ATOM 1337 C CA . ALA A 1 175 ? -18.555 4.074 0.478 1.00 81.81 175 ALA A CA 1
ATOM 1338 C C . ALA A 1 175 ? -18.032 4.733 1.761 1.00 81.81 175 ALA A C 1
ATOM 1340 O O . ALA A 1 175 ? -17.184 4.179 2.469 1.00 81.81 175 ALA A O 1
ATOM 1341 N N . ARG A 1 176 ? -18.562 5.914 2.057 1.00 77.12 176 ARG A N 1
ATOM 1342 C CA . ARG A 1 176 ? -18.390 6.647 3.303 1.00 77.12 176 ARG A CA 1
ATOM 1343 C C . ARG A 1 176 ? -19.757 7.139 3.755 1.00 77.12 176 ARG A C 1
ATOM 1345 O O . ARG A 1 176 ? -20.203 8.189 3.277 1.00 77.12 176 ARG A O 1
ATOM 1352 N N . PRO A 1 177 ? -20.380 6.435 4.707 1.00 77.62 177 PRO A N 1
ATOM 1353 C CA . PRO A 1 177 ? -21.521 6.995 5.392 1.00 77.62 177 PRO A CA 1
ATOM 1354 C C . PRO A 1 177 ? -21.067 8.223 6.189 1.00 77.62 177 PRO A C 1
ATOM 1356 O O . PRO A 1 177 ? -20.046 8.218 6.881 1.00 77.62 177 PRO A O 1
ATOM 1359 N N . VAL A 1 178 ? -21.819 9.304 6.052 1.00 78.38 178 VAL A N 1
ATOM 1360 C CA . VAL A 1 178 ? -21.699 10.526 6.831 1.00 78.38 178 VAL A CA 1
ATOM 1361 C C . VAL A 1 178 ? -22.825 10.499 7.845 1.00 78.38 178 VAL A C 1
ATOM 1363 O O . VAL A 1 178 ? -23.995 10.656 7.503 1.00 78.38 178 VAL A O 1
ATOM 1366 N N . TRP A 1 179 ? -22.450 10.303 9.101 1.00 79.31 179 TRP A N 1
ATOM 1367 C CA . TRP A 1 179 ? -23.381 10.298 10.217 1.00 79.31 179 TRP A CA 1
ATOM 1368 C C . TRP A 1 179 ? -23.484 11.692 10.835 1.00 79.31 179 TRP A C 1
ATOM 1370 O O . TRP A 1 179 ? -22.503 12.440 10.926 1.00 79.31 179 TRP A O 1
ATOM 1380 N N . GLN A 1 180 ? -24.688 12.042 11.266 1.00 79.38 180 GLN A N 1
ATOM 1381 C CA . GLN A 1 180 ? -24.976 13.199 12.099 1.00 79.38 180 GLN A CA 1
ATOM 1382 C C . GLN A 1 180 ? -25.586 12.736 13.422 1.00 79.38 180 GLN A C 1
ATOM 1384 O O . GLN A 1 180 ? -25.921 11.572 13.593 1.00 79.38 180 GLN A O 1
ATOM 1389 N N . ILE A 1 181 ? -25.708 13.655 14.376 1.00 78.38 181 ILE A N 1
ATOM 1390 C CA . ILE A 1 181 ? -26.443 13.411 15.617 1.00 78.38 181 ILE A CA 1
ATOM 1391 C C . ILE A 1 181 ? -27.748 14.187 15.530 1.00 78.38 181 ILE A C 1
ATOM 1393 O O . ILE A 1 181 ? -27.724 15.406 15.327 1.00 78.38 181 ILE A O 1
ATOM 1397 N N . ARG A 1 182 ? -28.865 13.486 15.711 1.00 81.31 182 ARG A N 1
ATOM 1398 C CA . ARG A 1 182 ? -30.214 14.046 15.774 1.00 81.31 182 ARG A CA 1
ATOM 1399 C C . ARG A 1 182 ? -30.773 13.883 17.187 1.00 81.31 182 ARG A C 1
ATOM 1401 O O . ARG A 1 182 ? -30.410 12.955 17.900 1.00 81.31 182 ARG A O 1
ATOM 1408 N N . LEU A 1 183 ? -31.662 14.789 17.585 1.00 78.56 183 LEU A N 1
ATOM 1409 C CA . LEU A 1 183 ? -32.453 14.637 18.804 1.00 78.56 183 LEU A CA 1
ATOM 1410 C C . LEU A 1 183 ? -33.689 13.767 18.512 1.00 78.56 183 LEU A C 1
ATOM 1412 O O . LEU A 1 183 ? -34.438 14.051 17.569 1.00 78.56 183 LEU A O 1
ATOM 1416 N N . ASP A 1 184 ? -33.898 12.724 19.308 1.00 77.94 184 ASP A N 1
ATOM 1417 C CA . ASP A 1 184 ? -35.087 11.875 19.303 1.00 77.94 184 ASP A CA 1
ATOM 1418 C C . ASP A 1 184 ? -35.694 11.832 20.714 1.00 77.94 184 ASP A C 1
ATOM 1420 O O . ASP A 1 184 ? -35.194 11.160 21.616 1.00 77.94 184 ASP A O 1
ATOM 1424 N N . GLY A 1 185 ? -36.737 12.639 20.934 1.00 82.94 185 GLY A N 1
ATOM 1425 C CA . GLY A 1 185 ? -37.226 12.941 22.281 1.00 82.94 185 GLY A CA 1
ATOM 1426 C C . GLY A 1 185 ? -36.189 13.732 23.084 1.00 82.94 185 GLY A C 1
ATOM 1427 O O . GLY A 1 185 ? -35.769 14.800 22.642 1.00 82.94 185 GLY A O 1
ATOM 1428 N N . ASP A 1 186 ? -35.779 13.192 24.234 1.00 73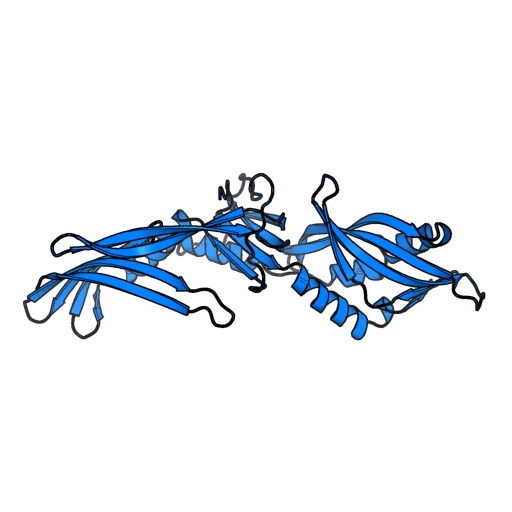.31 186 ASP A N 1
ATOM 1429 C CA . ASP A 1 186 ? -34.733 13.760 25.100 1.00 73.31 186 ASP A CA 1
ATOM 1430 C C . ASP A 1 186 ? -33.349 13.116 24.868 1.00 73.31 186 ASP A C 1
ATOM 1432 O O . ASP A 1 186 ? -32.390 13.463 25.554 1.00 73.31 186 ASP A O 1
ATOM 1436 N N . HIS A 1 187 ? -33.220 12.206 23.893 1.00 68.00 187 HIS A N 1
ATOM 1437 C CA . HIS A 1 187 ? -31.981 11.475 23.620 1.00 68.00 187 HIS A CA 1
ATOM 1438 C C . HIS A 1 187 ? -31.329 11.923 22.311 1.00 68.00 187 HIS A C 1
ATOM 1440 O O . HIS A 1 187 ? -31.997 12.217 21.318 1.00 68.00 187 HIS A O 1
ATOM 1446 N N . TYR A 1 188 ? -29.999 11.945 22.285 1.00 71.81 188 TYR A N 1
ATOM 1447 C CA . TYR A 1 188 ? -29.231 12.194 21.069 1.00 71.81 188 TYR A CA 1
ATOM 1448 C C . TYR A 1 188 ? -28.855 10.869 20.400 1.00 71.81 188 TYR A C 1
ATOM 1450 O O . TYR A 1 188 ? -28.141 10.061 20.990 1.00 71.81 188 TYR A O 1
ATOM 1458 N N . VAL A 1 189 ? -29.288 10.666 19.155 1.00 78.81 189 VAL A N 1
ATOM 1459 C CA . VAL A 1 189 ? -29.065 9.428 18.394 1.00 78.81 189 VAL A CA 1
ATOM 1460 C C . VAL A 1 189 ? -28.289 9.690 17.095 1.00 78.81 189 VAL A C 1
ATOM 1462 O O . VAL A 1 189 ? -28.519 10.715 16.440 1.00 78.81 189 VAL A O 1
ATOM 1465 N N . PRO A 1 190 ? -27.367 8.795 16.696 1.00 79.69 190 PRO A N 1
ATOM 1466 C CA . PRO A 1 190 ? -26.748 8.833 15.375 1.00 79.69 190 PRO A CA 1
ATOM 1467 C C . PRO A 1 190 ? -27.791 8.633 14.268 1.00 79.69 190 PRO A C 1
ATOM 1469 O O . PRO A 1 190 ? -28.654 7.764 14.365 1.00 79.69 190 PRO A O 1
ATOM 1472 N N . ASP A 1 191 ? -27.697 9.424 13.205 1.00 83.38 191 ASP A N 1
ATOM 1473 C CA . ASP A 1 191 ? -28.583 9.375 12.041 1.00 83.38 191 ASP A CA 1
ATOM 1474 C C . ASP A 1 191 ? -27.751 9.462 10.756 1.00 83.38 191 ASP A C 1
ATOM 1476 O O . ASP A 1 191 ? -26.803 10.254 10.675 1.00 83.38 191 ASP A O 1
ATOM 1480 N N . LEU A 1 192 ? -28.060 8.621 9.768 1.00 83.69 192 LEU A N 1
ATOM 1481 C CA . LEU A 1 192 ? -27.330 8.604 8.502 1.00 83.69 192 LEU A CA 1
ATOM 1482 C C . LEU A 1 192 ? -27.807 9.783 7.653 1.00 83.69 192 LEU A C 1
ATOM 1484 O O . LEU A 1 192 ? -28.934 9.789 7.170 1.00 83.69 192 LEU A O 1
ATOM 1488 N N . ASP A 1 193 ? -26.938 10.766 7.446 1.00 82.31 193 ASP A N 1
ATOM 1489 C CA . ASP A 1 193 ? -27.258 11.957 6.657 1.00 82.31 193 ASP A CA 1
ATOM 1490 C C . ASP A 1 193 ? -27.046 11.706 5.161 1.00 82.31 193 ASP A C 1
ATOM 1492 O O . ASP A 1 193 ? -27.912 11.979 4.331 1.00 82.31 193 ASP A O 1
ATOM 1496 N N . LEU A 1 194 ? -25.891 11.140 4.808 1.00 82.75 194 LEU A N 1
ATOM 1497 C CA . LEU A 1 194 ? -25.511 10.916 3.419 1.00 82.75 194 LEU A CA 1
ATOM 1498 C C . LEU A 1 194 ? -24.631 9.675 3.303 1.00 82.75 194 LEU A C 1
ATOM 1500 O O . LEU A 1 194 ? -23.746 9.475 4.126 1.00 82.75 194 LEU A O 1
ATOM 1504 N N . ASP A 1 195 ? -24.806 8.884 2.250 1.00 81.50 195 ASP A N 1
ATOM 1505 C CA . ASP A 1 195 ? -23.831 7.863 1.864 1.00 81.50 195 ASP A CA 1
ATOM 1506 C C . ASP A 1 195 ? -23.120 8.313 0.590 1.00 81.50 195 ASP A C 1
ATOM 1508 O O . ASP A 1 195 ? -23.737 8.485 -0.465 1.00 81.50 195 ASP A O 1
ATOM 1512 N N . VAL A 1 196 ? -21.820 8.583 0.709 1.00 81.38 196 VAL A N 1
ATOM 1513 C CA . VAL A 1 196 ? -21.008 9.086 -0.398 1.00 81.38 196 VAL A CA 1
ATOM 1514 C C . VAL A 1 196 ? -20.026 8.019 -0.810 1.00 81.38 196 VAL A C 1
ATOM 1516 O O . VAL A 1 196 ? -19.199 7.584 -0.017 1.00 81.38 196 VAL A O 1
ATOM 1519 N N . SER A 1 197 ? -20.030 7.663 -2.086 1.00 84.69 197 SER A N 1
ATOM 1520 C CA . SER A 1 197 ? -18.943 6.888 -2.661 1.00 84.69 197 SER A CA 1
ATOM 1521 C C . SER A 1 197 ? -17.895 7.803 -3.284 1.00 84.69 197 SER A C 1
ATOM 1523 O O . SER A 1 197 ? -18.242 8.659 -4.101 1.00 84.69 197 SER A O 1
ATOM 1525 N N . TYR A 1 198 ? -16.619 7.590 -2.976 1.00 82.94 198 TYR A N 1
ATOM 1526 C CA . TYR A 1 198 ? -15.521 8.166 -3.755 1.00 82.94 198 TYR A CA 1
ATOM 1527 C C . TYR A 1 198 ? -14.719 7.074 -4.458 1.00 82.94 198 TYR A C 1
ATOM 1529 O O . TYR A 1 198 ? -14.585 5.962 -3.950 1.00 82.94 198 TYR A O 1
ATOM 1537 N N . ALA A 1 199 ? -14.165 7.405 -5.623 1.00 89.69 199 ALA A N 1
ATOM 1538 C CA . ALA A 1 199 ? -13.180 6.557 -6.277 1.00 89.69 199 ALA A CA 1
ATOM 1539 C C . ALA A 1 199 ? -11.837 6.667 -5.542 1.00 89.69 199 ALA A C 1
ATOM 1541 O O . ALA A 1 199 ? -11.392 7.772 -5.219 1.00 89.69 199 ALA A O 1
ATOM 1542 N N . THR A 1 200 ? -11.213 5.528 -5.259 1.00 92.81 200 THR A N 1
ATOM 1543 C CA . THR A 1 200 ? -9.834 5.462 -4.768 1.00 92.81 200 THR A CA 1
ATOM 1544 C C . THR A 1 200 ? -8.837 5.635 -5.910 1.00 92.81 200 THR A C 1
ATOM 1546 O O . THR A 1 200 ? -9.183 5.479 -7.082 1.00 92.81 200 THR A O 1
ATOM 1549 N N . VAL A 1 201 ? -7.600 5.991 -5.571 1.00 93.25 201 VAL A N 1
ATOM 1550 C CA . VAL A 1 201 ? -6.475 6.078 -6.520 1.00 93.25 201 VAL A CA 1
ATOM 1551 C C . VAL A 1 201 ? -5.680 4.776 -6.533 1.00 93.25 201 VAL A C 1
ATOM 1553 O O . VAL A 1 201 ? -5.781 4.015 -5.573 1.00 93.25 201 VAL A O 1
ATOM 1556 N N . PRO A 1 202 ? -4.890 4.483 -7.576 1.00 94.88 202 PRO A N 1
ATOM 1557 C CA . PRO A 1 202 ? -3.960 3.360 -7.542 1.00 94.88 202 PRO A CA 1
ATOM 1558 C C . PRO A 1 202 ? -3.023 3.441 -6.335 1.00 94.88 202 PRO A C 1
ATOM 1560 O O . PRO A 1 202 ? -2.515 4.512 -6.014 1.00 94.88 202 PRO A O 1
ATOM 1563 N N . ALA A 1 203 ? -2.786 2.317 -5.663 1.00 94.88 203 ALA A N 1
ATOM 1564 C CA . ALA A 1 203 ? -1.941 2.300 -4.473 1.00 94.88 203 ALA A CA 1
ATOM 1565 C C . ALA A 1 203 ? -1.157 0.996 -4.350 1.00 94.88 203 ALA A C 1
ATOM 1567 O O . ALA A 1 203 ? -1.662 -0.060 -4.716 1.00 94.88 203 ALA A O 1
ATOM 1568 N N . LEU A 1 204 ? 0.042 1.045 -3.779 1.00 95.19 204 LEU A N 1
ATOM 1569 C CA . LEU A 1 204 ? 0.701 -0.145 -3.251 1.00 95.19 204 LEU A CA 1
ATOM 1570 C C . LEU A 1 204 ? 0.095 -0.485 -1.898 1.00 95.19 204 LEU A C 1
ATOM 1572 O O . LEU A 1 204 ? 0.036 0.379 -1.028 1.00 95.19 204 LEU A O 1
ATOM 1576 N N . VAL A 1 205 ? -0.354 -1.723 -1.718 1.00 96.12 205 VAL A N 1
ATOM 1577 C CA . VAL A 1 205 ? -1.049 -2.162 -0.508 1.00 96.12 205 VAL A CA 1
ATOM 1578 C C . VAL A 1 205 ? -0.278 -3.294 0.153 1.00 96.12 205 VAL A C 1
ATOM 1580 O O . VAL A 1 205 ? -0.110 -4.368 -0.423 1.00 96.12 205 VAL A O 1
ATOM 1583 N N . ALA A 1 206 ? 0.158 -3.045 1.383 1.00 96.56 206 ALA A N 1
ATOM 1584 C CA . ALA A 1 206 ? 0.645 -4.043 2.316 1.00 96.56 206 ALA A CA 1
ATOM 1585 C C . ALA A 1 206 ? -0.520 -4.549 3.166 1.00 96.56 206 ALA A C 1
ATOM 1587 O O . ALA A 1 206 ? -1.306 -3.766 3.698 1.00 96.56 206 ALA A O 1
ATOM 1588 N N . SER A 1 207 ? -0.640 -5.864 3.284 1.00 96.06 207 SER A N 1
ATOM 1589 C CA . SER A 1 207 ? -1.753 -6.517 3.960 1.00 96.06 207 SER A CA 1
ATOM 1590 C C . SER A 1 207 ? -1.276 -7.606 4.901 1.00 96.06 207 SER A C 1
ATOM 1592 O O . SER A 1 207 ? -0.328 -8.321 4.578 1.00 96.06 207 SER A O 1
ATOM 1594 N N . VAL A 1 208 ? -1.970 -7.743 6.030 1.00 95.62 208 VAL A N 1
ATOM 1595 C CA . VAL A 1 208 ? -1.718 -8.759 7.054 1.00 95.62 208 VAL A CA 1
ATOM 1596 C C . VAL A 1 208 ? -2.986 -9.573 7.302 1.00 95.62 208 VAL A C 1
ATOM 1598 O O . VAL A 1 208 ? -4.071 -9.013 7.477 1.00 95.62 208 VAL A O 1
ATOM 1601 N N . ALA A 1 209 ? -2.837 -10.892 7.359 1.00 95.56 209 ALA A N 1
ATOM 1602 C CA . ALA A 1 209 ? -3.843 -11.857 7.793 1.00 95.56 209 ALA A CA 1
ATOM 1603 C C . ALA A 1 209 ? -3.210 -12.887 8.744 1.00 95.56 209 ALA A C 1
ATOM 1605 O O . ALA A 1 209 ? -1.995 -12.892 8.950 1.00 95.56 209 ALA A O 1
ATOM 1606 N N . LEU A 1 210 ? -4.018 -13.775 9.325 1.00 95.06 210 LEU A N 1
ATOM 1607 C CA . LEU A 1 210 ? -3.485 -14.904 10.095 1.00 95.06 210 LEU A CA 1
ATOM 1608 C C . LEU A 1 210 ? -2.860 -15.955 9.174 1.00 95.06 210 LEU A C 1
ATOM 1610 O O . LEU A 1 210 ? -3.251 -16.104 8.013 1.00 95.06 210 LEU A O 1
ATOM 1614 N N . ALA A 1 211 ? -1.916 -16.725 9.709 1.00 93.94 211 ALA A N 1
ATOM 1615 C CA . ALA A 1 211 ? -1.325 -17.857 9.011 1.00 93.94 211 ALA A CA 1
ATOM 1616 C C . ALA A 1 211 ? -2.407 -18.817 8.478 1.00 93.94 211 ALA A C 1
ATOM 1618 O O . ALA A 1 211 ? -3.375 -19.155 9.163 1.00 93.94 211 ALA A O 1
ATOM 1619 N N . GLY A 1 212 ? -2.243 -19.248 7.226 1.00 92.00 212 GLY A N 1
ATOM 1620 C CA . GLY A 1 212 ? -3.203 -20.108 6.526 1.00 92.00 212 GLY A CA 1
ATOM 1621 C C . GLY A 1 212 ? -4.419 -19.386 5.930 1.00 92.00 212 GLY A C 1
ATOM 1622 O O . GLY A 1 212 ? -5.251 -20.045 5.309 1.00 92.00 212 GLY A O 1
ATOM 1623 N N . GLN A 1 213 ? -4.528 -18.064 6.083 1.00 94.38 213 GLN A N 1
ATOM 1624 C CA . GLN A 1 213 ? -5.549 -17.244 5.428 1.00 94.38 213 GLN A CA 1
ATOM 1625 C C . GLN A 1 213 ? -4.976 -16.483 4.228 1.00 94.38 213 GLN A C 1
ATOM 1627 O O . GLN A 1 213 ? -3.766 -16.306 4.121 1.00 94.38 213 GLN A O 1
ATOM 1632 N N . GLU A 1 214 ? -5.848 -16.030 3.323 1.00 92.88 214 GLU A N 1
ATOM 1633 C CA . GLU A 1 214 ? -5.442 -15.238 2.160 1.00 92.88 214 GLU A CA 1
ATOM 1634 C C . GLU A 1 214 ? -5.349 -13.748 2.539 1.00 92.88 214 GLU A C 1
ATOM 1636 O O . GLU A 1 214 ? -6.377 -13.120 2.806 1.00 92.88 214 GLU A O 1
ATOM 1641 N N . PRO A 1 215 ? -4.145 -13.147 2.552 1.00 92.19 215 PRO A N 1
ATOM 1642 C CA . PRO A 1 215 ? -3.964 -11.742 2.905 1.00 92.19 215 PRO A CA 1
ATOM 1643 C C . PRO A 1 215 ? -4.339 -10.795 1.759 1.00 92.19 215 PRO A C 1
ATOM 1645 O O . PRO A 1 215 ? -4.073 -9.604 1.854 1.00 92.19 215 PRO A O 1
ATOM 1648 N N . VAL A 1 216 ? -4.916 -11.263 0.653 1.00 92.38 216 VAL A N 1
ATOM 1649 C CA . VAL A 1 216 ? -5.304 -10.400 -0.469 1.00 92.38 216 VAL A CA 1
ATOM 1650 C C . VAL A 1 216 ? -6.827 -10.371 -0.577 1.00 92.38 216 VAL A C 1
ATOM 1652 O O . VAL A 1 216 ? -7.442 -11.405 -0.839 1.00 92.38 216 VAL A O 1
ATOM 1655 N N . PRO A 1 217 ? -7.470 -9.202 -0.407 1.00 86.69 217 PRO A N 1
ATOM 1656 C CA . PRO A 1 217 ? -8.904 -9.092 -0.609 1.00 86.69 217 PRO A CA 1
ATOM 1657 C C . PRO A 1 217 ? -9.285 -9.397 -2.069 1.00 86.69 217 PRO A C 1
ATOM 1659 O O . PRO A 1 217 ? -8.526 -9.065 -2.989 1.00 86.69 217 PRO A O 1
ATOM 1662 N N . PRO A 1 218 ? -10.489 -9.941 -2.329 1.00 85.56 218 PRO A N 1
ATOM 1663 C CA . PRO A 1 218 ? -10.961 -10.180 -3.688 1.00 85.56 218 PRO A CA 1
ATOM 1664 C C . PRO A 1 218 ? -10.902 -8.914 -4.551 1.00 85.56 218 PRO A C 1
ATOM 1666 O O . PRO A 1 218 ? -11.310 -7.837 -4.119 1.00 85.56 218 PRO A O 1
ATOM 1669 N N . ALA A 1 219 ? -10.417 -9.063 -5.787 1.00 85.88 219 ALA A N 1
ATOM 1670 C CA . ALA A 1 219 ? -10.176 -7.981 -6.750 1.00 85.88 219 ALA A CA 1
ATOM 1671 C C . ALA A 1 219 ? -9.087 -6.957 -6.365 1.00 85.88 219 ALA A C 1
ATOM 1673 O O . ALA A 1 219 ? -8.860 -6.032 -7.147 1.00 85.88 219 ALA A O 1
ATOM 1674 N N . ALA A 1 220 ? -8.393 -7.146 -5.234 1.00 89.88 220 ALA A N 1
ATOM 1675 C CA . ALA A 1 220 ? -7.262 -6.330 -4.793 1.00 89.88 220 ALA A CA 1
ATOM 1676 C C . ALA A 1 220 ? -7.549 -4.813 -4.877 1.00 89.88 220 ALA A C 1
ATOM 1678 O O . ALA A 1 220 ? -6.906 -4.103 -5.653 1.00 89.88 220 ALA A O 1
ATOM 1679 N N . PRO A 1 221 ? -8.557 -4.295 -4.150 1.00 91.69 221 PRO A N 1
ATOM 1680 C CA . PRO A 1 221 ? -8.931 -2.892 -4.234 1.00 91.69 221 PRO A CA 1
ATOM 1681 C C . PRO A 1 221 ? -7.898 -1.991 -3.551 1.00 91.69 221 PRO A C 1
ATOM 1683 O O . PRO A 1 221 ? -7.306 -2.344 -2.534 1.00 91.69 221 PRO A O 1
ATOM 1686 N N . SER A 1 222 ? -7.735 -0.781 -4.071 1.00 93.25 222 SER A N 1
ATOM 1687 C CA . SER A 1 222 ? -7.073 0.303 -3.353 1.00 93.25 222 SER A CA 1
ATOM 1688 C C . SER A 1 222 ? -7.993 0.885 -2.285 1.00 93.25 222 SER A C 1
ATOM 1690 O O . SER A 1 222 ? -9.215 0.957 -2.462 1.00 93.25 222 SER A O 1
ATOM 1692 N N . ILE A 1 223 ? -7.378 1.375 -1.208 1.00 90.75 223 ILE A N 1
ATOM 1693 C CA . ILE A 1 223 ? -8.040 2.075 -0.105 1.00 90.75 223 ILE A CA 1
ATOM 1694 C C . ILE A 1 223 ? -7.673 3.566 -0.008 1.00 90.75 223 ILE A C 1
ATOM 1696 O O . ILE A 1 223 ? -8.196 4.269 0.859 1.00 90.75 223 ILE A O 1
ATOM 1700 N N . VAL A 1 224 ? -6.790 4.061 -0.882 1.00 91.44 224 VAL A N 1
ATOM 1701 C CA . VAL A 1 224 ? -6.254 5.428 -0.804 1.00 91.44 224 VAL A CA 1
ATOM 1702 C C . VAL A 1 224 ? -7.188 6.410 -1.496 1.00 91.44 224 VAL A C 1
ATOM 1704 O O . VAL A 1 224 ? -7.665 6.177 -2.607 1.00 91.44 224 VAL A O 1
ATOM 1707 N N . ARG A 1 225 ? -7.461 7.536 -0.839 1.00 87.75 225 ARG A N 1
ATOM 1708 C CA . ARG A 1 225 ? -8.276 8.608 -1.409 1.00 87.75 225 ARG A CA 1
ATOM 1709 C C . ARG A 1 225 ? -7.387 9.547 -2.239 1.00 87.75 225 ARG A C 1
ATOM 1711 O O . ARG A 1 225 ? -6.275 9.845 -1.808 1.00 87.75 225 ARG A O 1
ATOM 1718 N N . PRO A 1 226 ? -7.898 10.107 -3.352 1.00 85.12 226 PRO A N 1
ATOM 1719 C CA . PRO A 1 226 ? -7.199 11.173 -4.059 1.00 85.12 226 PRO A CA 1
ATOM 1720 C C . PRO A 1 226 ? -6.747 12.294 -3.111 1.00 85.12 226 PRO A C 1
ATOM 1722 O O . PRO A 1 226 ? -7.561 12.844 -2.360 1.00 85.12 226 PRO A O 1
ATOM 1725 N N . GLY A 1 227 ? -5.454 12.620 -3.151 1.00 81.94 227 GLY A N 1
ATOM 1726 C CA . GLY A 1 227 ? -4.850 13.715 -2.391 1.00 81.94 227 GLY A CA 1
ATOM 1727 C C . GLY A 1 227 ? -4.496 13.416 -0.928 1.00 81.94 227 GLY A C 1
ATOM 1728 O O . GLY A 1 227 ? -4.066 14.339 -0.242 1.00 81.94 227 GLY A O 1
ATOM 1729 N N . THR A 1 228 ? -4.666 12.182 -0.426 1.00 82.69 228 THR A N 1
ATOM 1730 C CA . THR A 1 228 ? -4.227 11.822 0.943 1.00 82.69 228 THR A CA 1
ATOM 1731 C C . THR A 1 228 ? -2.841 11.189 0.994 1.00 82.69 228 THR A C 1
ATOM 1733 O O . THR A 1 228 ? -2.218 11.204 2.052 1.00 82.69 228 THR A O 1
ATOM 1736 N N . GLY A 1 229 ? -2.359 10.620 -0.115 1.00 86.25 229 GLY A N 1
ATOM 1737 C CA . GLY A 1 229 ? -1.043 9.983 -0.225 1.00 86.25 229 GLY A CA 1
ATOM 1738 C C . GLY A 1 229 ? -0.930 8.615 0.459 1.00 86.25 229 GLY A C 1
ATOM 1739 O O . GLY A 1 229 ? -0.275 7.724 -0.061 1.00 86.25 229 GLY A O 1
ATOM 1740 N N . LEU A 1 230 ? -1.584 8.401 1.600 1.00 90.19 230 LEU A N 1
ATOM 1741 C CA . LEU A 1 230 ? -1.597 7.115 2.301 1.00 90.19 230 LEU A CA 1
ATOM 1742 C C . LEU A 1 230 ? -2.960 6.811 2.924 1.00 90.19 230 LEU A C 1
ATOM 1744 O O . LEU A 1 230 ? -3.810 7.699 3.059 1.00 90.19 230 LEU A O 1
ATOM 1748 N N . ALA A 1 231 ? -3.167 5.552 3.305 1.00 90.38 231 ALA A N 1
ATOM 1749 C CA . ALA A 1 231 ? -4.322 5.107 4.075 1.00 90.38 231 ALA A CA 1
ATOM 1750 C C . ALA A 1 231 ? -3.994 3.864 4.916 1.00 90.38 231 ALA A C 1
ATOM 1752 O O . ALA A 1 231 ? -3.251 2.987 4.484 1.00 90.38 231 ALA A O 1
ATOM 1753 N N . LEU A 1 232 ? -4.606 3.772 6.097 1.00 90.69 232 LEU A N 1
ATOM 1754 C CA . LEU A 1 232 ? -4.625 2.572 6.931 1.00 90.69 232 LEU A CA 1
ATOM 1755 C C . LEU A 1 232 ? -6.078 2.123 7.095 1.00 90.69 232 LEU A C 1
ATOM 1757 O O . LEU A 1 232 ? -6.959 2.942 7.368 1.00 90.69 232 LEU A O 1
ATOM 1761 N N . MET A 1 233 ? -6.326 0.830 6.943 1.00 88.50 233 MET A N 1
ATOM 1762 C CA . MET A 1 233 ? -7.614 0.201 7.198 1.00 88.50 233 MET A CA 1
ATOM 1763 C C . MET A 1 233 ? -7.403 -0.997 8.118 1.00 88.50 233 MET A C 1
ATOM 1765 O O . MET A 1 233 ? -6.457 -1.759 7.948 1.00 88.50 233 MET A O 1
ATOM 1769 N N . THR A 1 234 ? -8.285 -1.158 9.095 1.00 88.06 234 THR A N 1
ATOM 1770 C CA . THR A 1 234 ? -8.276 -2.280 10.035 1.00 88.06 234 THR A CA 1
ATOM 1771 C C . THR A 1 234 ? -9.683 -2.846 10.148 1.00 88.06 234 THR A C 1
ATOM 1773 O O . THR A 1 234 ? -10.664 -2.139 9.898 1.00 88.06 234 THR A O 1
ATOM 1776 N N . THR A 1 235 ? -9.788 -4.127 10.478 1.00 87.00 235 THR A N 1
ATOM 1777 C CA . THR A 1 235 ? -11.081 -4.765 10.737 1.00 87.00 235 THR A CA 1
ATOM 1778 C C . THR A 1 235 ? -11.709 -4.225 12.020 1.00 87.00 235 THR A C 1
ATOM 1780 O O . THR A 1 235 ? -11.007 -3.899 12.978 1.00 87.00 235 THR A O 1
ATOM 1783 N N . ALA A 1 236 ? -13.045 -4.176 12.061 1.00 82.12 236 ALA A N 1
ATOM 1784 C CA . ALA A 1 236 ? -13.784 -3.782 13.263 1.00 82.12 236 ALA A CA 1
ATOM 1785 C C . ALA A 1 236 ? -13.400 -4.651 14.470 1.00 82.12 236 ALA A C 1
ATOM 1787 O O . ALA A 1 236 ? -13.172 -4.130 15.551 1.00 82.12 236 ALA A O 1
ATOM 1788 N N . GLN A 1 237 ? -13.196 -5.957 14.256 1.00 85.31 237 GLN A N 1
ATOM 1789 C CA . GLN A 1 237 ? -12.771 -6.879 15.308 1.00 85.31 237 GLN A CA 1
ATOM 1790 C C . GLN A 1 237 ? -11.430 -6.488 15.942 1.00 85.31 237 GLN A C 1
ATOM 1792 O O . GLN A 1 237 ? -11.323 -6.483 17.165 1.00 85.31 237 GLN A O 1
ATOM 1797 N N . LEU A 1 238 ? -10.403 -6.171 15.143 1.00 86.75 238 LEU A N 1
ATOM 1798 C CA . LEU A 1 238 ? -9.131 -5.699 15.700 1.00 86.75 238 LEU A CA 1
ATOM 1799 C C . LEU A 1 238 ? -9.314 -4.381 16.454 1.00 86.75 238 LEU A C 1
ATOM 1801 O O . LEU A 1 238 ? -8.794 -4.214 17.554 1.00 86.75 238 LEU A O 1
ATOM 1805 N N . PHE A 1 239 ? -10.110 -3.471 15.896 1.00 84.06 239 PHE A N 1
ATOM 1806 C CA . PHE A 1 239 ? -10.398 -2.197 16.540 1.00 84.06 239 PHE A CA 1
ATOM 1807 C C . PHE A 1 239 ? -11.116 -2.364 17.893 1.00 84.06 239 PHE A C 1
ATOM 1809 O O . PHE A 1 239 ? -10.743 -1.724 18.875 1.00 84.06 239 PHE A O 1
ATOM 1816 N N . ASP A 1 240 ? -12.082 -3.281 17.979 1.00 84.69 240 ASP A N 1
ATOM 1817 C CA . ASP A 1 240 ? -12.790 -3.635 19.213 1.00 84.69 240 ASP A CA 1
ATOM 1818 C C . ASP A 1 240 ? -11.869 -4.281 20.244 1.00 84.69 240 ASP A C 1
ATOM 1820 O O . ASP A 1 240 ? -11.932 -3.946 21.426 1.00 84.69 240 ASP A O 1
ATOM 1824 N N . LEU A 1 241 ? -10.983 -5.183 19.813 1.00 87.44 241 LEU A N 1
ATOM 1825 C CA . LEU A 1 241 ? -9.985 -5.784 20.696 1.00 87.44 241 LEU A CA 1
ATOM 1826 C C . LEU A 1 241 ? -9.059 -4.720 21.276 1.00 87.44 241 LEU A C 1
ATOM 1828 O O . LEU A 1 241 ? -8.799 -4.723 22.480 1.00 87.44 241 LEU A O 1
ATOM 1832 N N . ARG A 1 242 ? -8.613 -3.769 20.448 1.00 85.00 242 ARG A N 1
ATOM 1833 C CA . ARG A 1 242 ? -7.808 -2.643 20.916 1.00 85.00 242 ARG A CA 1
ATOM 1834 C C . ARG A 1 242 ? -8.550 -1.832 21.977 1.00 85.00 242 ARG A C 1
ATOM 1836 O O . ARG A 1 242 ? -7.965 -1.541 23.020 1.00 85.00 242 ARG A O 1
ATOM 1843 N N . PHE A 1 243 ? -9.824 -1.516 21.754 1.00 83.31 243 PHE A N 1
ATOM 1844 C CA . PHE A 1 243 ? -10.625 -0.817 22.757 1.00 83.31 243 PHE A CA 1
ATOM 1845 C C . PHE A 1 243 ? -10.838 -1.617 24.027 1.00 83.31 243 PHE A C 1
ATOM 1847 O O . PHE A 1 243 ? -10.757 -1.042 25.104 1.00 83.31 243 PHE A O 1
ATOM 1854 N N . ALA A 1 244 ? -11.102 -2.917 23.929 1.00 85.19 244 ALA A N 1
ATOM 1855 C CA . ALA A 1 244 ? -11.286 -3.767 25.097 1.00 85.19 244 ALA A CA 1
ATOM 1856 C C . ALA A 1 244 ? -10.015 -3.803 25.961 1.00 85.19 244 ALA A C 1
ATOM 1858 O O . ALA A 1 244 ? -10.098 -3.715 27.187 1.00 85.19 244 ALA A O 1
ATOM 1859 N N . LEU A 1 245 ? -8.839 -3.868 25.327 1.00 85.56 245 LEU A N 1
ATOM 1860 C CA . LEU A 1 245 ? -7.550 -3.802 26.015 1.00 85.56 245 LEU A CA 1
ATOM 1861 C C . LEU A 1 245 ? -7.337 -2.451 26.705 1.00 85.56 245 LEU A C 1
ATOM 1863 O O . LEU A 1 245 ? -6.935 -2.423 27.866 1.00 85.56 245 LEU A O 1
ATOM 1867 N N . GLU A 1 246 ? -7.634 -1.336 26.033 1.00 84.25 246 GLU A N 1
ATOM 1868 C CA . GLU A 1 246 ? -7.536 0.000 26.638 1.00 84.25 246 GLU A CA 1
ATOM 1869 C C . GLU A 1 246 ? -8.551 0.183 27.778 1.00 84.25 246 GLU A C 1
ATOM 1871 O O . GLU A 1 246 ? -8.187 0.622 28.871 1.00 84.25 246 GLU A O 1
ATOM 1876 N N . ALA A 1 247 ? -9.799 -0.236 27.568 1.00 83.94 247 ALA A N 1
ATOM 1877 C CA . ALA A 1 247 ? -10.881 -0.189 28.544 1.00 83.94 247 ALA A CA 1
ATOM 1878 C C . ALA A 1 247 ? -10.548 -0.954 29.830 1.00 83.94 247 ALA A C 1
ATOM 1880 O O . ALA A 1 247 ? -10.818 -0.460 30.923 1.00 83.94 247 ALA A O 1
ATOM 1881 N N . ALA A 1 248 ? -9.891 -2.112 29.721 1.00 84.81 248 ALA A N 1
ATOM 1882 C CA . ALA A 1 248 ? -9.482 -2.916 30.870 1.00 84.81 248 ALA A CA 1
ATOM 1883 C C . ALA A 1 248 ? -8.476 -2.204 31.796 1.00 84.81 248 ALA A C 1
ATOM 1885 O O . ALA A 1 248 ? -8.334 -2.594 32.955 1.00 84.81 248 ALA A O 1
ATOM 1886 N N . THR A 1 249 ? -7.794 -1.156 31.318 1.00 85.81 249 THR A N 1
ATOM 1887 C CA . THR A 1 249 ? -6.833 -0.378 32.122 1.00 85.81 249 THR A CA 1
ATOM 1888 C C . THR A 1 249 ? -7.460 0.798 32.878 1.00 85.81 249 THR A C 1
ATOM 1890 O O . THR A 1 249 ? -6.798 1.404 33.719 1.00 85.81 249 THR A O 1
ATOM 1893 N N . ILE A 1 250 ? -8.722 1.133 32.591 1.00 84.94 250 ILE A N 1
ATOM 1894 C CA . ILE A 1 250 ? -9.400 2.324 33.122 1.00 84.94 250 ILE A CA 1
ATOM 1895 C C . ILE A 1 250 ? -9.975 2.123 34.536 1.00 84.94 250 ILE A C 1
ATOM 1897 O O . ILE A 1 250 ? -9.870 3.061 35.333 1.00 84.94 250 ILE A O 1
ATOM 1901 N N . PRO A 1 251 ? -10.555 0.967 34.917 1.00 86.19 251 PRO A N 1
ATOM 1902 C CA . PRO A 1 251 ? -11.001 0.746 36.291 1.00 86.19 251 PRO A CA 1
ATOM 1903 C C . PRO A 1 251 ? -9.888 0.990 37.322 1.00 86.19 251 PRO A C 1
ATOM 1905 O O . PRO A 1 251 ? -8.744 0.572 37.151 1.00 86.19 251 PRO A O 1
ATOM 1908 N N . GLY A 1 252 ? -10.220 1.691 38.405 1.00 83.56 252 GLY A N 1
ATOM 1909 C CA . GLY A 1 252 ? -9.293 2.119 39.453 1.00 83.56 252 GLY A CA 1
ATOM 1910 C C . GLY A 1 252 ? -8.523 3.409 39.147 1.00 83.56 252 GLY A C 1
ATOM 1911 O O . GLY A 1 252 ? -7.834 3.926 40.030 1.00 83.56 252 GLY A O 1
ATOM 1912 N N . THR A 1 253 ? -8.640 3.966 37.937 1.00 88.56 253 THR A N 1
ATOM 1913 C CA . THR A 1 253 ? -8.049 5.271 37.607 1.00 88.56 253 THR A CA 1
ATOM 1914 C C . THR A 1 253 ? -8.914 6.418 38.130 1.00 88.56 253 THR A C 1
ATOM 1916 O O . THR A 1 253 ? -10.138 6.315 38.216 1.00 88.56 253 THR A O 1
ATOM 1919 N N . VAL A 1 254 ? -8.275 7.533 38.499 1.00 84.19 254 VAL A N 1
ATOM 1920 C CA . VAL A 1 254 ? -8.970 8.740 38.966 1.00 84.19 254 VAL A CA 1
ATOM 1921 C C . VAL A 1 254 ? -8.950 9.791 37.862 1.00 84.19 254 VAL A C 1
ATOM 1923 O O . VAL A 1 254 ? -7.903 10.365 37.558 1.00 84.19 254 VAL A O 1
ATOM 1926 N N . LEU A 1 255 ? -10.117 10.088 37.294 1.00 79.31 255 LEU A N 1
ATOM 1927 C CA . LEU A 1 255 ? -10.306 11.075 36.233 1.00 79.31 255 LEU A CA 1
ATOM 1928 C C . LEU A 1 255 ? -11.104 12.257 36.782 1.00 79.31 255 LEU A C 1
ATOM 1930 O O . LEU A 1 255 ? -12.256 12.121 37.175 1.00 79.31 255 LEU A O 1
ATOM 1934 N N . GLN A 1 256 ? -10.477 13.436 36.871 1.00 77.50 256 GLN A N 1
ATOM 1935 C CA . GLN A 1 256 ? -11.112 14.658 37.405 1.00 77.50 256 GLN A CA 1
ATOM 1936 C C . GLN A 1 256 ? -11.783 14.466 38.793 1.00 77.50 256 GLN A C 1
ATOM 1938 O O . GLN A 1 256 ? -12.764 15.123 39.167 1.00 77.50 256 GLN A O 1
ATOM 1943 N N . GLY A 1 257 ? -11.218 13.564 39.602 1.00 78.81 257 GLY A N 1
ATOM 1944 C CA . GLY A 1 257 ? -11.700 13.219 40.939 1.00 78.81 257 GLY A CA 1
ATOM 1945 C C . GLY A 1 257 ? -12.849 12.207 40.979 1.00 78.81 257 GLY A C 1
ATOM 1946 O O . GLY A 1 257 ? -13.357 11.975 42.069 1.00 78.81 257 GLY A O 1
ATOM 1947 N N . LEU A 1 258 ? -13.265 11.647 39.840 1.00 83.25 258 LEU A N 1
ATOM 1948 C CA . LEU A 1 258 ? -14.103 10.451 39.752 1.00 83.25 258 LEU A CA 1
ATOM 1949 C C . LEU A 1 258 ? -13.184 9.227 39.727 1.00 83.25 258 LEU A C 1
ATOM 1951 O O . LEU A 1 258 ? -12.304 9.150 38.870 1.00 83.25 258 LEU A O 1
ATOM 1955 N N . THR A 1 259 ? -13.356 8.299 40.662 1.00 89.88 259 THR A N 1
ATOM 1956 C CA . THR A 1 259 ? -12.684 6.997 40.589 1.00 89.88 259 THR A CA 1
ATOM 1957 C C . THR A 1 259 ? -13.509 6.102 39.679 1.00 89.88 259 THR A C 1
ATOM 1959 O O . THR A 1 259 ? -14.682 5.880 39.956 1.00 89.88 259 THR A O 1
ATOM 1962 N N . MET A 1 260 ? -12.914 5.617 38.595 1.00 89.88 260 MET A N 1
ATOM 1963 C CA . MET A 1 260 ? -13.583 4.739 37.639 1.00 89.88 260 MET A CA 1
ATOM 1964 C C . MET A 1 260 ? -13.762 3.340 38.235 1.00 89.88 260 MET A C 1
ATOM 1966 O O . MET A 1 260 ? -12.778 2.713 38.618 1.00 89.88 260 MET A O 1
ATOM 1970 N N . ASP A 1 261 ? -14.990 2.835 38.279 1.00 88.12 261 ASP A N 1
ATOM 1971 C CA . ASP A 1 261 ? -15.310 1.477 38.737 1.00 88.12 261 ASP A CA 1
ATOM 1972 C C . ASP A 1 261 ? -15.419 0.509 37.556 1.00 88.12 261 ASP A C 1
ATOM 1974 O O . ASP A 1 261 ? -14.948 -0.628 37.623 1.00 88.12 261 ASP A O 1
ATOM 1978 N N . SER A 1 262 ? -15.990 0.974 36.443 1.00 88.62 262 SER A N 1
ATOM 1979 C CA . SER A 1 262 ? -16.074 0.222 35.195 1.00 88.62 262 SER A CA 1
ATOM 1980 C C . SER A 1 262 ? -15.984 1.137 33.976 1.00 88.62 262 SER A C 1
ATOM 1982 O O . SER A 1 262 ? -16.351 2.312 34.017 1.00 88.62 262 SER A O 1
ATOM 1984 N N . PHE A 1 263 ? -15.475 0.592 32.876 1.00 88.81 263 PHE A N 1
ATOM 1985 C CA . PHE A 1 263 ? -15.463 1.248 31.577 1.00 88.81 263 PHE A CA 1
ATOM 1986 C C . PHE A 1 263 ? -15.490 0.183 30.485 1.00 88.81 263 PHE A C 1
ATOM 1988 O O . PHE A 1 263 ? -14.755 -0.803 30.553 1.00 88.81 263 PHE A O 1
ATOM 1995 N N . ALA A 1 264 ? -16.324 0.390 29.478 1.00 86.38 264 ALA A N 1
ATOM 1996 C CA . ALA A 1 264 ? -16.397 -0.424 28.280 1.00 86.38 264 ALA A CA 1
ATOM 1997 C C . ALA A 1 264 ? -16.581 0.479 27.058 1.00 86.38 264 ALA A C 1
ATOM 1999 O O . ALA A 1 264 ? -17.216 1.533 27.135 1.00 86.38 264 ALA A O 1
ATOM 2000 N N . SER A 1 265 ? -16.009 0.050 25.936 1.00 86.06 265 SER A N 1
ATOM 2001 C CA . SER A 1 265 ? -16.092 0.741 24.654 1.00 86.06 265 SER A CA 1
ATOM 2002 C C . SER A 1 265 ? -16.187 -0.283 23.528 1.00 86.06 265 SER A C 1
ATOM 2004 O O . SER A 1 265 ? -15.528 -1.322 23.593 1.00 86.06 265 SER A O 1
ATOM 2006 N N . SER A 1 266 ? -16.969 0.016 22.495 1.00 83.69 266 SER A N 1
ATOM 2007 C CA . SER A 1 266 ? -17.099 -0.812 21.290 1.00 83.69 266 SER A CA 1
ATOM 2008 C C . SER A 1 266 ? -17.210 0.047 20.038 1.00 83.69 266 SER A C 1
ATOM 2010 O O . SER A 1 266 ? -17.767 1.144 20.079 1.00 83.69 266 SER A O 1
ATOM 2012 N N . SER A 1 267 ? -16.701 -0.448 18.914 1.00 82.56 267 SER A N 1
ATOM 2013 C CA . SER A 1 267 ? -16.840 0.208 17.619 1.00 82.56 267 SER A CA 1
ATOM 2014 C C . SER A 1 267 ? -18.187 -0.064 16.963 1.00 82.56 267 SER A C 1
ATOM 2016 O O . SER A 1 267 ? -18.791 -1.125 17.111 1.00 82.56 267 SER A O 1
ATOM 2018 N N . THR A 1 268 ? -18.669 0.939 16.239 1.00 81.06 268 THR A N 1
ATOM 2019 C CA . THR A 1 268 ? -19.893 0.902 15.443 1.00 81.06 268 THR A CA 1
ATOM 2020 C C . THR A 1 268 ? -19.641 1.564 14.090 1.00 81.06 268 THR A C 1
ATOM 2022 O O . THR A 1 268 ? -18.627 2.232 13.877 1.00 81.06 268 THR A O 1
ATOM 2025 N N . ASP A 1 269 ? -20.592 1.437 13.162 1.00 76.69 269 ASP A N 1
ATOM 2026 C CA . ASP A 1 269 ? -20.485 2.040 11.826 1.00 76.69 269 ASP A CA 1
ATOM 2027 C C . ASP A 1 269 ? -20.397 3.581 11.844 1.00 76.69 269 ASP A C 1
ATOM 2029 O O . ASP A 1 269 ? -19.967 4.190 10.858 1.00 76.69 269 ASP A O 1
ATOM 2033 N N . TYR A 1 270 ? -20.813 4.225 12.940 1.00 77.06 270 TYR A N 1
ATOM 2034 C CA . TYR A 1 270 ? -20.824 5.684 13.100 1.00 77.06 270 TYR A CA 1
ATOM 2035 C C . TYR A 1 270 ? -19.747 6.224 14.050 1.00 77.06 270 TYR A C 1
ATOM 2037 O O . TYR A 1 270 ? -19.550 7.442 14.120 1.00 77.06 270 TYR A O 1
ATOM 2045 N N . GLY A 1 271 ? -19.043 5.360 14.780 1.00 79.06 271 GLY A N 1
ATOM 2046 C CA . GLY A 1 271 ? -18.046 5.771 15.760 1.00 79.06 271 GLY A CA 1
ATOM 2047 C C . GLY A 1 271 ? -17.880 4.748 16.874 1.00 79.06 271 GLY A C 1
ATOM 2048 O O . GLY A 1 271 ? -17.646 3.575 16.594 1.00 79.06 271 GLY A O 1
ATOM 2049 N N . PHE A 1 272 ? -17.958 5.201 18.126 1.00 81.69 272 PHE A N 1
ATOM 2050 C CA . PHE A 1 272 ? -17.719 4.357 19.301 1.00 81.69 272 PHE A CA 1
ATOM 2051 C C . PHE A 1 272 ? -18.821 4.534 20.326 1.00 81.69 272 PHE A C 1
ATOM 2053 O O . PHE A 1 272 ? -19.141 5.666 20.683 1.00 81.69 272 PHE A O 1
ATOM 2060 N N . ASP A 1 273 ? -19.355 3.432 20.828 1.00 84.38 273 ASP A N 1
ATOM 2061 C CA . ASP A 1 273 ? -20.234 3.447 21.989 1.00 84.38 273 ASP A CA 1
ATOM 2062 C C . ASP A 1 273 ? -19.389 3.265 23.247 1.00 84.38 273 ASP A C 1
ATOM 2064 O O . ASP A 1 273 ? -18.475 2.442 23.278 1.00 84.38 273 ASP A O 1
ATOM 2068 N N . ILE A 1 274 ? -19.684 4.056 24.273 1.00 86.50 274 ILE A N 1
ATOM 2069 C CA . ILE A 1 274 ? -18.982 4.070 25.552 1.00 86.50 274 ILE A CA 1
ATOM 2070 C C . ILE A 1 274 ? -20.005 3.917 26.668 1.00 86.50 274 ILE A C 1
ATOM 2072 O O . ILE A 1 274 ? -21.023 4.609 26.696 1.00 86.50 274 ILE A O 1
ATOM 2076 N N . THR A 1 275 ? -19.686 3.065 27.634 1.00 87.75 275 THR A N 1
ATOM 2077 C CA . THR A 1 275 ? -20.424 2.936 28.892 1.00 87.75 275 THR A CA 1
ATOM 2078 C C . THR A 1 275 ? -19.446 2.855 30.051 1.00 87.75 275 THR A C 1
ATOM 2080 O O . THR A 1 275 ? -18.447 2.141 29.961 1.00 87.75 275 THR A O 1
ATOM 2083 N N . GLY A 1 276 ? -19.723 3.542 31.150 1.00 87.69 276 GLY A N 1
ATOM 2084 C CA . GLY A 1 276 ? -18.879 3.483 32.333 1.00 87.69 276 GLY A CA 1
ATOM 2085 C C . GLY A 1 276 ? -19.601 3.899 33.601 1.00 87.69 276 GLY A C 1
ATOM 2086 O O . GLY A 1 276 ? -20.676 4.496 33.579 1.00 87.69 276 GLY A O 1
ATOM 2087 N N . GLU A 1 277 ? -18.973 3.568 34.716 1.00 89.06 277 GLU A N 1
ATOM 2088 C CA . GLU A 1 277 ? -19.432 3.904 36.055 1.00 89.06 277 GLU A CA 1
ATOM 2089 C C . GLU A 1 277 ? -18.223 4.320 36.886 1.00 89.06 277 GLU A C 1
ATOM 2091 O O . GLU A 1 277 ? -17.129 3.766 36.744 1.00 89.06 277 GLU A O 1
ATOM 2096 N N . GLY A 1 278 ? -18.408 5.300 37.756 1.00 88.69 278 GLY A N 1
ATOM 2097 C CA . GLY A 1 278 ? -17.420 5.659 38.756 1.00 88.69 278 GLY A CA 1
ATOM 2098 C C . GLY A 1 278 ? -18.057 6.304 39.972 1.00 88.69 278 GLY A C 1
ATOM 2099 O O . GLY A 1 278 ? -19.227 6.677 39.956 1.00 88.69 278 GLY A O 1
ATOM 2100 N N . HIS A 1 279 ? -17.269 6.521 41.016 1.00 89.06 279 HIS A N 1
ATOM 2101 C CA . HIS A 1 279 ? -17.746 7.142 42.244 1.00 89.06 279 HIS A CA 1
ATOM 2102 C C . HIS A 1 279 ? -16.919 8.359 42.650 1.00 89.06 279 HIS A C 1
ATOM 2104 O O . HIS A 1 279 ? -15.698 8.435 42.472 1.00 89.06 279 HIS A O 1
ATOM 2110 N N . LYS A 1 280 ? -17.603 9.339 43.246 1.00 85.56 280 LYS A N 1
ATOM 2111 C CA . LYS A 1 280 ? -16.988 10.524 43.851 1.00 85.56 280 LYS A CA 1
ATOM 2112 C C . LYS A 1 280 ? -17.782 10.949 45.075 1.00 85.56 280 LYS A C 1
ATOM 2114 O O . LYS A 1 280 ? -18.955 11.292 44.978 1.00 85.56 280 LYS A O 1
ATOM 2119 N N . THR A 1 281 ? -17.133 10.964 46.242 1.00 80.38 281 THR A N 1
ATOM 2120 C CA . THR A 1 281 ? -17.700 11.522 47.490 1.00 80.38 281 THR A CA 1
ATOM 2121 C C . THR A 1 281 ? -19.133 11.054 47.808 1.00 80.38 281 THR A C 1
ATOM 2123 O O . THR A 1 281 ? -19.969 11.856 48.210 1.00 80.38 281 THR A O 1
ATOM 2126 N N . GLY A 1 282 ? -19.422 9.759 47.634 1.00 74.88 282 GLY A N 1
ATOM 2127 C CA . GLY A 1 282 ? -20.726 9.162 47.959 1.00 74.88 282 GLY A CA 1
ATOM 2128 C C . GLY A 1 282 ? -21.798 9.256 46.866 1.00 74.88 282 GLY A C 1
ATOM 2129 O O . GLY A 1 282 ? -22.902 8.776 47.098 1.00 74.88 282 GLY A O 1
ATOM 2130 N N . ALA A 1 283 ? -21.482 9.831 45.703 1.00 79.44 283 ALA A N 1
ATOM 2131 C CA . ALA A 1 283 ? -22.308 9.756 44.500 1.00 79.44 283 ALA A CA 1
ATOM 2132 C C . ALA A 1 283 ? -21.721 8.729 43.524 1.00 79.44 283 ALA A C 1
ATOM 2134 O O . ALA A 1 283 ? -20.493 8.626 43.402 1.00 79.44 283 ALA A O 1
ATOM 2135 N N . THR A 1 284 ? -22.605 7.998 42.848 1.00 85.00 284 THR A N 1
ATOM 2136 C CA . THR A 1 284 ? -22.254 7.081 41.760 1.00 85.00 284 THR A CA 1
ATOM 2137 C C . THR A 1 284 ? -22.614 7.779 40.468 1.00 85.00 284 THR A C 1
ATOM 2139 O O . THR A 1 284 ? -23.756 8.171 40.285 1.00 85.00 284 THR A O 1
ATOM 2142 N N . VAL A 1 285 ? -21.636 7.964 39.595 1.00 83.19 285 VAL A N 1
ATOM 2143 C CA . VAL A 1 285 ? -21.828 8.574 38.288 1.00 83.19 285 VAL A CA 1
ATOM 2144 C C . VAL A 1 285 ? -21.801 7.460 37.262 1.00 83.19 285 VAL A C 1
ATOM 2146 O O . VAL A 1 285 ? -20.759 6.834 37.062 1.00 83.19 285 VAL A O 1
ATOM 2149 N N . SER A 1 286 ? -22.929 7.230 36.605 1.00 85.00 286 SER A N 1
ATOM 2150 C CA . SER A 1 286 ? -22.991 6.357 35.436 1.00 85.00 286 SER A CA 1
ATOM 2151 C C . SER A 1 286 ? -23.069 7.204 34.177 1.00 85.00 286 SER A C 1
ATOM 2153 O O . SER A 1 286 ? -23.688 8.271 34.166 1.00 85.00 286 SER A O 1
ATOM 2155 N N . PHE A 1 287 ? -22.396 6.762 33.122 1.00 82.94 287 PHE A N 1
ATOM 2156 C CA . PHE A 1 287 ? -22.448 7.432 31.837 1.00 82.94 287 PHE A CA 1
ATOM 2157 C C . PHE A 1 287 ? -22.522 6.431 30.696 1.00 82.94 287 PHE A C 1
ATOM 2159 O O . PHE A 1 287 ? -21.865 5.388 30.702 1.00 82.94 287 PHE A O 1
ATOM 2166 N N . SER A 1 288 ? -23.317 6.769 29.692 1.00 84.69 288 SER A N 1
ATOM 2167 C CA . SER A 1 288 ? -23.465 5.969 28.482 1.00 84.69 288 SER A CA 1
ATOM 2168 C C . SER A 1 288 ? -23.715 6.870 27.292 1.00 84.69 288 SER A C 1
ATOM 2170 O O . SER A 1 288 ? -24.459 7.843 27.403 1.00 84.69 288 SER A O 1
ATOM 2172 N N . GLY A 1 289 ? -23.122 6.550 26.151 1.00 80.56 289 GLY A N 1
ATOM 2173 C CA . GLY A 1 289 ? -23.339 7.332 24.947 1.00 80.56 289 GLY A CA 1
ATOM 2174 C C . GLY A 1 289 ? -22.472 6.921 23.781 1.00 80.56 289 GLY A C 1
ATOM 2175 O O . GLY A 1 289 ? -21.656 6.010 23.883 1.00 80.56 289 GLY A O 1
ATOM 2176 N N . SER A 1 290 ? -22.612 7.661 22.689 1.00 80.75 290 SER A N 1
ATOM 2177 C CA . SER A 1 290 ? -21.843 7.443 21.472 1.00 80.75 290 SER A CA 1
ATOM 2178 C C . SER A 1 290 ? -20.935 8.636 21.188 1.00 80.75 290 SER A C 1
ATOM 2180 O O . SER A 1 290 ? -21.319 9.800 21.322 1.00 80.75 290 SER A O 1
ATOM 2182 N N . LEU A 1 291 ? -19.713 8.359 20.755 1.00 78.94 291 LEU A N 1
ATOM 2183 C CA . LEU A 1 291 ? -18.830 9.316 20.107 1.00 78.94 291 LEU A CA 1
ATOM 2184 C C . LEU A 1 291 ? -18.941 9.115 18.603 1.00 78.94 291 LEU A C 1
ATOM 2186 O O . LEU A 1 291 ? -18.389 8.163 18.056 1.00 78.94 291 LEU A O 1
ATOM 2190 N N . VAL A 1 292 ? -19.630 10.032 17.928 1.00 78.12 292 VAL A N 1
ATOM 2191 C CA . VAL A 1 292 ? -19.704 10.035 16.465 1.00 78.12 292 VAL A CA 1
ATOM 2192 C C . VAL A 1 292 ? -18.495 10.784 15.920 1.00 78.12 292 VAL A C 1
ATOM 2194 O O . VAL A 1 292 ? -18.295 11.970 16.211 1.00 78.12 292 VAL A O 1
ATOM 2197 N N . ALA A 1 293 ? -17.689 10.089 15.123 1.00 69.00 293 ALA A N 1
ATOM 2198 C CA . ALA A 1 293 ? -16.504 10.635 14.481 1.00 69.00 293 ALA A CA 1
ATOM 2199 C C . ALA A 1 293 ? -16.853 11.095 13.059 1.00 69.00 293 ALA A C 1
ATOM 2201 O O . ALA A 1 293 ? -17.011 10.287 12.147 1.00 69.00 293 ALA A O 1
ATOM 2202 N N . GLN A 1 294 ? -16.950 12.408 12.844 1.00 64.50 294 GLN A N 1
ATOM 2203 C CA . GLN A 1 294 ? -17.190 12.972 11.517 1.00 64.50 294 GLN A CA 1
ATOM 2204 C C . GLN A 1 294 ? -15.886 13.519 10.936 1.00 64.50 294 GLN A C 1
ATOM 2206 O O . GLN A 1 294 ? -15.371 14.544 11.389 1.00 64.50 294 GLN A O 1
ATOM 2211 N N . PHE A 1 295 ? -15.370 12.877 9.887 1.00 57.12 295 PHE A N 1
ATOM 2212 C CA . PHE A 1 295 ? -14.288 13.454 9.095 1.00 57.12 295 PHE A CA 1
ATOM 2213 C C . PHE A 1 295 ? -14.863 14.415 8.053 1.00 57.12 295 PHE A C 1
ATOM 2215 O O . PHE A 1 295 ? -15.511 13.999 7.090 1.00 57.12 295 PHE A O 1
ATOM 2222 N N . ARG A 1 296 ? -14.605 15.713 8.214 1.00 56.75 296 ARG A N 1
ATOM 2223 C CA . ARG A 1 296 ? -14.902 16.703 7.173 1.00 56.75 296 ARG A CA 1
ATO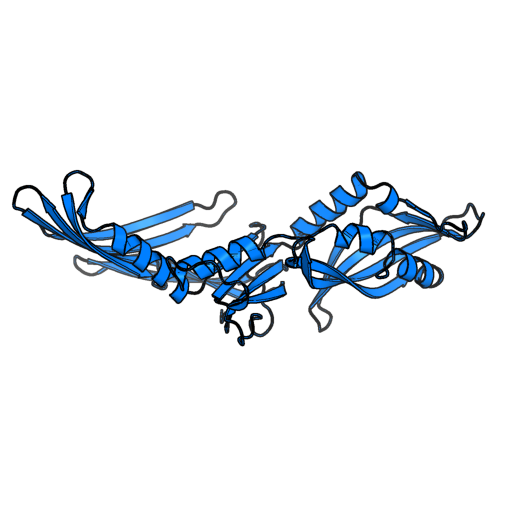M 2224 C C . ARG A 1 296 ? -13.675 16.841 6.279 1.00 56.75 296 ARG A C 1
ATOM 2226 O O . ARG A 1 296 ? -12.661 17.393 6.696 1.00 56.75 296 ARG A O 1
ATOM 2233 N N . GLY A 1 297 ? -13.756 16.278 5.072 1.00 44.69 297 GLY A N 1
ATOM 2234 C CA . GLY A 1 297 ? -12.648 16.257 4.112 1.00 44.69 297 GLY A CA 1
ATOM 2235 C C . GLY A 1 297 ? -12.205 17.639 3.610 1.00 44.69 297 GLY A C 1
ATOM 2236 O O . GLY A 1 297 ? -12.942 18.615 3.711 1.00 44.69 297 GLY A O 1
ATOM 2237 N N . GLY A 1 298 ? -10.992 17.692 3.049 1.00 42.03 298 GLY A N 1
ATOM 2238 C CA . GLY A 1 298 ? -10.312 18.889 2.535 1.00 42.03 298 GLY A CA 1
ATOM 2239 C C . GLY A 1 298 ? -8.803 18.823 2.812 1.00 42.03 298 GLY A C 1
ATOM 2240 O O . GLY A 1 298 ? -8.351 17.916 3.504 1.00 42.03 298 GLY A O 1
ATOM 2241 N N . VAL A 1 299 ? -8.028 19.795 2.314 1.00 38.03 299 VAL A N 1
ATOM 2242 C CA . VAL A 1 299 ? -6.555 19.868 2.499 1.00 38.03 299 VAL A CA 1
ATOM 2243 C C . VAL A 1 299 ? -6.151 20.028 3.981 1.00 38.03 299 VAL A C 1
ATOM 2245 O O . VAL A 1 299 ? -5.003 19.810 4.342 1.00 38.03 299 VAL A O 1
ATOM 2248 N N . GLY A 1 300 ? -7.100 20.354 4.864 1.00 39.44 300 GLY A N 1
ATOM 2249 C CA . GLY A 1 300 ? -6.896 20.445 6.314 1.00 39.44 300 GLY A CA 1
ATOM 2250 C C . GLY A 1 300 ? -7.866 19.588 7.122 1.00 39.44 300 GLY A C 1
ATOM 2251 O O . GLY A 1 300 ? -8.314 20.052 8.164 1.00 39.44 300 GLY A O 1
ATOM 2252 N N . GLY A 1 301 ? -8.259 18.418 6.596 1.00 41.62 301 GLY A N 1
ATOM 2253 C CA . GLY A 1 301 ? -9.333 17.569 7.126 1.00 41.62 301 GLY A CA 1
ATOM 2254 C C . GLY A 1 301 ? -9.449 17.574 8.653 1.00 41.62 301 GLY A C 1
ATOM 2255 O O . GLY A 1 301 ? -8.481 17.312 9.362 1.00 41.62 301 GLY A O 1
ATOM 2256 N N . GLN A 1 302 ? -10.642 17.893 9.157 1.00 45.69 302 GLN A N 1
ATOM 2257 C CA . GLN A 1 302 ? -10.908 17.972 10.592 1.00 45.69 302 GLN A CA 1
ATOM 2258 C C . GLN A 1 302 ? -11.715 16.755 11.030 1.00 45.69 302 GLN A C 1
ATOM 2260 O O . GLN A 1 302 ? -12.786 16.477 10.480 1.00 45.69 302 GLN A O 1
ATOM 2265 N N . LEU A 1 303 ? -11.202 16.053 12.039 1.00 50.56 303 LEU A N 1
ATOM 2266 C CA . LEU A 1 303 ? -11.968 15.072 12.790 1.00 50.56 303 LEU A CA 1
ATOM 2267 C C . LEU A 1 303 ? -12.796 15.820 13.835 1.00 50.56 303 LEU A C 1
ATOM 2269 O O . LEU A 1 303 ? -12.251 16.394 14.776 1.00 50.56 303 LEU A O 1
ATOM 2273 N N . ILE A 1 304 ? -14.112 15.833 13.656 1.00 59.34 304 ILE A N 1
ATOM 2274 C CA . ILE A 1 304 ? -15.040 16.368 14.647 1.00 59.34 304 ILE A CA 1
ATOM 2275 C C . ILE A 1 304 ? -15.608 15.180 15.407 1.00 59.34 304 ILE A C 1
ATOM 2277 O O . ILE A 1 304 ? -16.333 14.372 14.831 1.00 59.34 304 ILE A O 1
ATOM 2281 N N . MET A 1 305 ? -15.293 15.090 16.696 1.00 63.66 305 MET A N 1
ATOM 2282 C CA . MET A 1 305 ? -15.946 14.143 17.593 1.00 63.66 305 MET A CA 1
ATOM 2283 C C . MET A 1 305 ? -17.097 14.845 18.298 1.00 63.66 305 MET A C 1
ATOM 2285 O O . MET A 1 305 ? -16.915 15.910 18.890 1.00 63.66 305 MET A O 1
ATOM 2289 N N . ARG A 1 306 ? -18.292 14.267 18.211 1.00 65.19 306 ARG A N 1
ATOM 2290 C CA . ARG A 1 306 ? -19.461 14.742 18.950 1.00 65.19 306 ARG A CA 1
ATOM 2291 C C . ARG A 1 306 ? -19.923 13.634 19.886 1.00 65.19 306 ARG A C 1
ATOM 2293 O O . ARG A 1 306 ? -20.217 12.536 19.426 1.00 65.19 306 ARG A O 1
ATOM 2300 N N . SER A 1 307 ? -19.954 13.933 21.181 1.00 66.00 307 SER A N 1
ATOM 2301 C CA . SER A 1 307 ? -20.405 13.012 22.221 1.00 66.00 307 SER A CA 1
ATOM 2302 C C . SER A 1 307 ? -21.896 13.151 22.479 1.00 66.00 307 SER A C 1
ATOM 2304 O O . SER A 1 307 ? -22.389 14.268 22.645 1.00 66.00 307 SER A O 1
ATOM 2306 N N . THR A 1 308 ? -22.574 12.022 22.620 1.00 66.56 308 THR A N 1
ATOM 2307 C CA . THR A 1 308 ? -23.944 11.906 23.127 1.00 66.56 308 THR A CA 1
ATOM 2308 C C . THR A 1 308 ? -23.934 11.147 24.448 1.00 66.56 308 THR A C 1
ATOM 2310 O O . THR A 1 308 ? -24.566 10.109 24.578 1.00 66.56 308 THR A O 1
ATOM 2313 N N . ILE A 1 309 ? -23.120 11.610 25.402 1.00 70.12 309 ILE A N 1
ATOM 2314 C CA . ILE A 1 309 ? -22.963 10.936 26.692 1.00 70.12 309 ILE A CA 1
ATOM 2315 C C . ILE A 1 309 ? -24.004 11.483 27.661 1.00 70.12 309 ILE A C 1
ATOM 2317 O O . ILE A 1 309 ? -23.884 12.616 28.132 1.00 70.12 309 ILE A O 1
ATOM 2321 N N . ASP A 1 310 ? -24.995 10.653 27.961 1.00 72.69 310 ASP A N 1
ATOM 2322 C CA . ASP A 1 310 ? -25.931 10.883 29.052 1.00 72.69 310 ASP A CA 1
ATOM 2323 C C . ASP A 1 310 ? -25.237 10.501 30.366 1.00 72.69 310 ASP A C 1
ATOM 2325 O O . ASP A 1 310 ? -24.495 9.518 30.431 1.00 72.69 310 ASP A O 1
ATOM 2329 N N . THR A 1 311 ? -25.417 11.320 31.403 1.00 69.31 311 THR A N 1
ATOM 2330 C CA . THR A 1 311 ? -24.809 11.123 32.728 1.00 69.31 311 THR A CA 1
ATOM 2331 C C . THR A 1 311 ? -25.903 11.117 33.788 1.00 69.31 311 THR A C 1
ATOM 2333 O O . THR A 1 311 ? -26.707 12.048 33.826 1.00 69.31 311 THR A O 1
ATOM 2336 N N . ASP A 1 312 ? -25.897 10.110 34.657 1.00 72.19 312 ASP A N 1
ATOM 2337 C CA . ASP A 1 312 ? -26.774 10.005 35.830 1.00 72.19 312 ASP A CA 1
ATOM 2338 C C . ASP A 1 312 ? -25.924 10.017 37.113 1.00 72.19 312 ASP A C 1
ATOM 2340 O O . ASP A 1 312 ? -24.841 9.422 37.126 1.00 72.19 312 ASP A O 1
ATOM 2344 N N . VAL A 1 313 ? -26.369 10.741 38.151 1.00 67.81 313 VAL A N 1
ATOM 2345 C CA . VAL A 1 313 ? -25.598 11.058 39.382 1.00 67.81 313 VAL A CA 1
ATOM 2346 C C . VAL A 1 313 ? -26.399 10.775 40.648 1.00 67.81 313 VAL A C 1
ATOM 2348 O O . VAL A 1 313 ? -27.539 11.282 40.738 1.00 67.81 313 VAL A O 1
#